Protein AF-0000000079067149 (afdb_homodimer)

Secondary structure (DSSP, 8-state):
--EEE-HHHHHHHHH-HHHHHHTHHHHHHT-EEB-HHHHHHHHHT-SSHHHHHHHHHHHHHHS-B-PPPTTHHHHHHHHHHHHHHTT-GGGS-HHHHHHHHHHHHHT-EEEES-THHHHHHHT-TT-EEEETTS--/--EEE-HHHHHHHHH-HHHHHHTHHHHHTT-EEB-HHHHHHHHHT-SSHHHHHHHHHHHHHHS-B-PPPTTHHHHHHHHHHHHHHTT-GGGS-HHHHHHHHHHHHHT-EEEES-THHHHHHHT-TT-EEEETTS--

Organism: Streptomyces microflavus (NCBI:txid1919)

Structure (mmCIF, N/CA/C/O backbone):
data_AF-0000000079067149-model_v1
#
loop_
_entity.id
_entity.type
_entity.pdbx_description
1 polymer 'Ribonuclease VapC'
#
loop_
_atom_site.group_PDB
_atom_site.id
_atom_site.type_symbol
_atom_site.label_atom_id
_atom_site.label_alt_id
_atom_site.label_comp_id
_atom_site.label_asym_id
_atom_site.label_entity_id
_atom_site.label_seq_id
_atom_site.pdbx_PDB_ins_code
_atom_site.Cartn_x
_atom_site.Cartn_y
_atom_site.Cartn_z
_atom_site.occupancy
_atom_site.B_iso_or_equiv
_atom_site.auth_seq_id
_atom_site.auth_comp_id
_atom_site.auth_asym_id
_atom_site.auth_atom_id
_atom_site.pdbx_PDB_model_num
ATOM 1 N N . MET A 1 1 ? 11.375 -23.438 -3.922 1 91.56 1 MET A N 1
ATOM 2 C CA . MET A 1 1 ? 11.281 -21.984 -3.83 1 91.56 1 MET A CA 1
ATOM 3 C C . MET A 1 1 ? 9.836 -21.547 -3.59 1 91.56 1 MET A C 1
ATOM 5 O O . MET A 1 1 ? 8.906 -22.125 -4.141 1 91.56 1 MET A O 1
ATOM 9 N N . ILE A 1 2 ? 9.625 -20.625 -2.578 1 98.12 2 ILE A N 1
ATOM 10 C CA . ILE A 1 2 ? 8.289 -20.109 -2.307 1 98.12 2 ILE A CA 1
ATOM 11 C C . ILE A 1 2 ? 8.195 -18.656 -2.777 1 98.12 2 ILE A C 1
ATOM 13 O O . ILE A 1 2 ? 9.133 -17.875 -2.592 1 98.12 2 ILE A O 1
ATOM 17 N N . TYR A 1 3 ? 7.059 -18.344 -3.363 1 98.75 3 TYR A N 1
ATOM 18 C CA . TYR A 1 3 ? 6.902 -17.047 -4.031 1 98.75 3 TYR A CA 1
ATOM 19 C C . TYR A 1 3 ? 5.855 -16.203 -3.326 1 98.75 3 TYR A C 1
ATOM 21 O O . TYR A 1 3 ? 4.949 -16.719 -2.676 1 98.75 3 TYR A O 1
ATOM 29 N N . LEU A 1 4 ? 6.031 -14.945 -3.471 1 98.88 4 LEU A N 1
ATOM 30 C CA . LEU A 1 4 ? 5.016 -13.953 -3.125 1 98.88 4 LEU A CA 1
ATOM 31 C C . LEU A 1 4 ? 4.562 -13.188 -4.359 1 98.88 4 LEU A C 1
ATOM 33 O O . LEU A 1 4 ? 5.379 -12.562 -5.043 1 98.88 4 LEU A O 1
ATOM 37 N N . LEU A 1 5 ? 3.271 -13.172 -4.609 1 98.69 5 LEU A N 1
ATOM 38 C CA . LEU A 1 5 ? 2.709 -12.594 -5.824 1 98.69 5 LEU A CA 1
ATOM 39 C C . LEU A 1 5 ? 2.736 -11.07 -5.766 1 98.69 5 LEU A C 1
ATOM 41 O O . LEU A 1 5 ? 2.354 -10.477 -4.754 1 98.69 5 LEU A O 1
ATOM 45 N N . ASP A 1 6 ? 3.209 -10.492 -6.887 1 98.38 6 ASP A N 1
ATOM 46 C CA . ASP A 1 6 ? 2.814 -9.125 -7.227 1 98.38 6 ASP A CA 1
ATOM 47 C C . ASP A 1 6 ? 1.554 -9.117 -8.086 1 98.38 6 ASP A C 1
ATOM 49 O O . ASP A 1 6 ? 1.221 -10.117 -8.719 1 98.38 6 ASP A O 1
ATOM 53 N N . THR A 1 7 ? 0.882 -7.977 -8.109 1 98.19 7 THR A N 1
ATOM 54 C CA . THR A 1 7 ? -0.396 -7.883 -8.805 1 98.19 7 THR A CA 1
ATOM 55 C C . THR A 1 7 ? -0.224 -8.156 -10.297 1 98.19 7 THR A C 1
ATOM 57 O O . THR A 1 7 ? -0.997 -8.922 -10.891 1 98.19 7 THR A O 1
ATOM 60 N N . ALA A 1 8 ? 0.807 -7.566 -10.898 1 97.5 8 ALA A N 1
ATOM 61 C CA . ALA A 1 8 ? 1.021 -7.785 -12.328 1 97.5 8 ALA A CA 1
ATOM 62 C C . ALA A 1 8 ? 1.342 -9.25 -12.617 1 97.5 8 ALA A C 1
ATOM 64 O O . ALA A 1 8 ? 0.98 -9.773 -13.672 1 97.5 8 ALA A O 1
ATOM 65 N N . GLY A 1 9 ? 2.09 -9.891 -11.734 1 98.12 9 GLY A N 1
ATOM 66 C CA . GLY A 1 9 ? 2.355 -11.312 -11.875 1 98.12 9 GLY A CA 1
ATOM 67 C C . GLY A 1 9 ? 1.096 -12.156 -11.883 1 98.12 9 GLY A C 1
ATOM 68 O O . GLY A 1 9 ? 0.944 -13.047 -12.727 1 98.12 9 GLY A O 1
ATOM 69 N N . LEU A 1 10 ? 0.2 -11.859 -10.961 1 98.5 10 LEU A N 1
ATOM 70 C CA . LEU A 1 10 ? -1.056 -12.602 -10.898 1 98.5 10 LEU A CA 1
ATOM 71 C C . LEU A 1 10 ? -1.899 -12.352 -12.148 1 98.5 10 LEU A C 1
ATOM 73 O O . LEU A 1 10 ? -2.486 -13.281 -12.703 1 98.5 10 LEU A O 1
ATOM 77 N N . VAL A 1 11 ? -2.07 -11.094 -12.578 1 98.06 11 VAL A N 1
ATOM 78 C CA . VAL A 1 11 ? -2.828 -10.75 -13.773 1 98.06 11 VAL A CA 1
ATOM 79 C C . VAL A 1 11 ? -2.307 -11.555 -14.969 1 98.06 11 VAL A C 1
ATOM 81 O O . VAL A 1 11 ? -3.088 -12.156 -15.711 1 98.06 11 VAL A O 1
ATOM 84 N N . ARG A 1 12 ? -0.968 -11.578 -15.086 1 97.88 12 ARG A N 1
ATOM 85 C CA . ARG A 1 12 ? -0.351 -12.305 -16.188 1 97.88 12 ARG A CA 1
ATOM 86 C C . ARG A 1 12 ? -0.641 -13.805 -16.078 1 97.88 12 ARG A C 1
ATOM 88 O O . ARG A 1 12 ? -0.986 -14.438 -17.078 1 97.88 12 ARG A O 1
ATOM 95 N N . LEU A 1 13 ? -0.472 -14.32 -14.891 1 97.06 13 LEU A N 1
ATOM 96 C CA . LEU A 1 13 ? -0.719 -15.742 -14.656 1 97.06 13 LEU A CA 1
ATOM 97 C C . LEU A 1 13 ? -2.148 -16.109 -15.031 1 97.06 13 LEU A C 1
ATOM 99 O O . LEU A 1 13 ? -2.375 -17.141 -15.688 1 97.06 13 LEU A O 1
ATOM 103 N N . LEU A 1 14 ? -3.1 -15.305 -14.742 1 96.81 14 LEU A N 1
ATOM 104 C CA . LEU A 1 14 ? -4.512 -15.609 -14.938 1 96.81 14 LEU A CA 1
ATOM 105 C C . LEU A 1 14 ? -4.922 -15.383 -16.391 1 96.81 14 LEU A C 1
ATOM 107 O O . LEU A 1 14 ? -5.883 -15.984 -16.875 1 96.81 14 LEU A O 1
ATOM 111 N N . SER A 1 15 ? -4.227 -14.516 -17.062 1 97.19 15 SER A N 1
ATOM 112 C CA . SER A 1 15 ? -4.656 -14.133 -18.406 1 97.19 15 SER A CA 1
ATOM 113 C C . SER A 1 15 ? -3.99 -15 -19.469 1 97.19 15 SER A C 1
ATOM 115 O O . SER A 1 15 ? -4.391 -14.977 -20.625 1 97.19 15 SER A O 1
ATOM 117 N N . ASP A 1 16 ? -2.957 -15.781 -19.125 1 97.75 16 ASP A N 1
ATOM 118 C CA . ASP A 1 16 ? -2.186 -16.594 -20.047 1 97.75 16 ASP A CA 1
ATOM 119 C C . ASP A 1 16 ? -2.303 -18.078 -19.719 1 97.75 16 ASP A C 1
ATOM 121 O O . ASP A 1 16 ? -1.657 -18.562 -18.781 1 97.75 16 ASP A O 1
ATOM 125 N N . ILE A 1 17 ? -2.953 -18.828 -20.516 1 97.06 17 ILE A N 1
ATOM 126 C CA . ILE A 1 17 ? -3.262 -20.234 -20.25 1 97.06 17 ILE A CA 1
ATOM 127 C C . ILE A 1 17 ? -1.969 -21.031 -20.188 1 97.06 17 ILE A C 1
ATOM 129 O O . ILE A 1 17 ? -1.862 -21.984 -19.406 1 97.06 17 ILE A O 1
ATOM 133 N N . THR A 1 18 ? -1.058 -20.688 -20.984 1 97.69 18 THR A N 1
ATOM 134 C CA . THR A 1 18 ? 0.224 -21.391 -20.984 1 97.69 18 THR A CA 1
ATOM 135 C C . THR A 1 18 ? 0.952 -21.172 -19.656 1 97.69 18 THR A C 1
ATOM 137 O O . THR A 1 18 ? 1.471 -22.125 -19.062 1 97.69 18 THR A O 1
ATOM 140 N N . LEU A 1 19 ? 0.976 -20 -19.141 1 98 19 LEU A N 1
ATOM 141 C CA . LEU A 1 19 ? 1.601 -19.703 -17.859 1 98 19 LEU A CA 1
ATOM 142 C C . LEU A 1 19 ? 0.821 -20.359 -16.719 1 98 19 LEU A C 1
ATOM 144 O O . LEU A 1 19 ? 1.415 -20.875 -15.773 1 98 19 LEU A O 1
ATOM 148 N N . GLN A 1 20 ? -0.479 -20.281 -16.812 1 97.12 20 GLN A N 1
ATOM 149 C CA . GLN A 1 20 ? -1.321 -20.922 -15.812 1 97.12 20 GLN A CA 1
ATOM 150 C C . GLN A 1 20 ? -0.99 -22.406 -15.672 1 97.12 20 GLN A C 1
ATOM 152 O O . GLN A 1 20 ? -0.847 -22.906 -14.562 1 97.12 20 GLN A O 1
ATOM 157 N N . SER A 1 21 ? -0.856 -23.031 -16.812 1 97.38 21 SER A N 1
ATOM 158 C CA . SER A 1 21 ? -0.519 -24.453 -16.828 1 97.38 21 SER A CA 1
ATOM 159 C C . SER A 1 21 ? 0.884 -24.688 -16.281 1 97.38 21 SER A C 1
ATOM 161 O O . SER A 1 21 ? 1.101 -25.625 -15.492 1 97.38 21 SER A O 1
ATOM 163 N N . ALA A 1 22 ? 1.775 -23.891 -16.625 1 97.75 22 ALA A N 1
ATOM 164 C CA . ALA A 1 22 ? 3.176 -24.062 -16.25 1 97.75 22 ALA A CA 1
ATOM 165 C C . ALA A 1 22 ? 3.363 -23.875 -14.75 1 97.75 22 ALA A C 1
ATOM 167 O O . ALA A 1 22 ? 4.23 -24.5 -14.141 1 97.75 22 ALA A O 1
ATOM 168 N N . TRP A 1 23 ? 2.52 -23.031 -14.141 1 97.88 23 TRP A N 1
ATOM 169 C CA . TRP A 1 23 ? 2.67 -22.703 -12.727 1 97.88 23 TRP A CA 1
ATOM 170 C C . TRP A 1 23 ? 1.679 -23.5 -11.875 1 97.88 23 TRP A C 1
ATOM 172 O O . TRP A 1 23 ? 1.606 -23.312 -10.656 1 97.88 23 TRP A O 1
ATOM 182 N N . SER A 1 24 ? 0.95 -24.422 -12.5 1 97.12 24 SER A N 1
ATOM 183 C CA . SER A 1 24 ? -0.153 -25.125 -11.836 1 97.12 24 SER A CA 1
ATOM 184 C C . SER A 1 24 ? 0.343 -25.938 -10.656 1 97.12 24 SER A C 1
ATOM 186 O O . SER A 1 24 ? -0.302 -25.984 -9.609 1 97.12 24 SER A O 1
ATOM 188 N N . ASP A 1 25 ? 1.455 -26.641 -10.773 1 97.19 25 ASP A N 1
ATOM 189 C CA . ASP A 1 25 ? 1.987 -27.453 -9.695 1 97.19 25 ASP A CA 1
ATOM 190 C C . ASP A 1 25 ? 2.354 -26.609 -8.484 1 97.19 25 ASP A C 1
ATOM 192 O O . ASP A 1 25 ? 2.105 -27 -7.34 1 97.19 25 ASP A O 1
ATOM 196 N N . ALA A 1 26 ? 2.977 -25.438 -8.742 1 97.94 26 ALA A N 1
ATOM 197 C CA . ALA A 1 26 ? 3.369 -24.531 -7.66 1 97.94 26 ALA A CA 1
ATOM 198 C C . ALA A 1 26 ? 2.146 -23.984 -6.938 1 97.94 26 ALA A C 1
ATOM 200 O O . ALA A 1 26 ? 2.143 -23.859 -5.711 1 97.94 26 ALA A O 1
ATOM 201 N N . VAL A 1 27 ? 1.147 -23.656 -7.684 1 98.12 27 VAL A N 1
ATOM 202 C CA . VAL A 1 27 ? -0.097 -23.156 -7.105 1 98.12 27 VAL A CA 1
ATOM 203 C C . VAL A 1 27 ? -0.736 -24.25 -6.242 1 98.12 27 VAL A C 1
ATOM 205 O O . VAL A 1 27 ? -1.123 -24 -5.098 1 98.12 27 VAL A O 1
ATOM 208 N N . GLU A 1 28 ? -0.788 -25.438 -6.77 1 97.56 28 GLU A N 1
ATOM 209 C CA . GLU A 1 28 ? -1.414 -26.547 -6.07 1 97.56 28 GLU A CA 1
ATOM 210 C C . GLU A 1 28 ? -0.634 -26.922 -4.812 1 97.56 28 GLU A C 1
ATOM 212 O O . GLU A 1 28 ? -1.222 -27.328 -3.809 1 97.56 28 GLU A O 1
ATOM 217 N N . ALA A 1 29 ? 0.658 -26.812 -4.898 1 98.12 29 ALA A N 1
ATOM 218 C CA . ALA A 1 29 ? 1.524 -27.156 -3.771 1 98.12 29 ALA A CA 1
ATOM 219 C C . ALA A 1 29 ? 1.476 -26.062 -2.695 1 98.12 29 ALA A C 1
ATOM 221 O O . ALA A 1 29 ? 2.008 -26.25 -1.598 1 98.12 29 ALA A O 1
ATOM 222 N N . GLY A 1 30 ? 0.868 -24.953 -2.959 1 98.12 30 GLY A N 1
ATOM 223 C CA . GLY A 1 30 ? 0.775 -23.859 -2.006 1 98.12 30 GLY A CA 1
ATOM 224 C C . GLY A 1 30 ? 2.066 -23.062 -1.873 1 98.12 30 GLY A C 1
ATOM 225 O O . GLY A 1 30 ? 2.314 -22.438 -0.839 1 98.12 30 GLY A O 1
ATOM 226 N N . THR A 1 31 ? 2.914 -23.109 -2.902 1 98.38 31 THR A N 1
ATOM 227 C CA . THR A 1 31 ? 4.215 -22.453 -2.809 1 98.38 31 THR A CA 1
ATOM 228 C C . THR A 1 31 ? 4.188 -21.094 -3.49 1 98.38 31 THR A C 1
ATOM 230 O O . THR A 1 31 ? 5.227 -20.453 -3.656 1 98.38 31 THR A O 1
ATOM 233 N N . ILE A 1 32 ? 3.072 -20.609 -3.93 1 98.75 32 ILE A N 1
ATOM 234 C CA . ILE A 1 32 ? 2.818 -19.25 -4.363 1 98.75 32 ILE A CA 1
ATOM 235 C C . ILE A 1 32 ? 1.819 -18.578 -3.418 1 98.75 32 ILE A C 1
ATOM 237 O O . ILE A 1 32 ? 0.66 -18.984 -3.342 1 98.75 32 ILE A O 1
ATOM 241 N N . ALA A 1 33 ? 2.297 -17.562 -2.773 1 98.94 33 ALA A N 1
ATOM 242 C CA . ALA A 1 33 ? 1.51 -16.922 -1.722 1 98.94 33 ALA A CA 1
ATOM 243 C C . ALA A 1 33 ? 1.132 -15.5 -2.109 1 98.94 33 ALA A C 1
ATOM 245 O O . ALA A 1 33 ? 1.462 -15.039 -3.205 1 98.94 33 ALA A O 1
ATOM 246 N N . SER A 1 34 ? 0.361 -14.891 -1.302 1 98.88 34 SER A N 1
ATOM 247 C CA . SER A 1 34 ? -0.082 -13.508 -1.46 1 98.88 34 SER A CA 1
ATOM 248 C C . SER A 1 34 ? -0.155 -12.789 -0.115 1 98.88 34 SER A C 1
ATOM 250 O O . SER A 1 34 ? -0.103 -13.43 0.938 1 98.88 34 SER A O 1
ATOM 252 N N . CYS A 1 35 ? -0.178 -11.477 -0.102 1 98.88 35 CYS A N 1
ATOM 253 C CA . CYS A 1 35 ? -0.329 -10.664 1.099 1 98.88 35 CYS A CA 1
ATOM 254 C C . CYS A 1 35 ? -1.416 -9.617 0.912 1 98.88 35 CYS A C 1
ATOM 256 O O . CYS A 1 35 ? -1.874 -9.383 -0.208 1 98.88 35 CYS A O 1
ATOM 258 N N . TYR A 1 36 ? -1.823 -9.008 2.004 1 98.81 36 TYR A N 1
ATOM 259 C CA . TYR A 1 36 ? -3.049 -8.219 1.954 1 98.81 36 TYR A CA 1
ATOM 260 C C . TYR A 1 36 ? -2.859 -6.973 1.097 1 98.81 36 TYR A C 1
ATOM 262 O O . TYR A 1 36 ? -3.789 -6.531 0.417 1 98.81 36 TYR A O 1
ATOM 270 N N . PRO A 1 37 ? -1.663 -6.332 1.031 1 98.88 37 PRO A N 1
ATOM 271 C CA . PRO A 1 37 ? -1.556 -5.188 0.121 1 98.88 37 PRO A CA 1
ATOM 272 C C . PRO A 1 37 ? -1.755 -5.578 -1.342 1 98.88 37 PRO A C 1
ATOM 274 O O . PRO A 1 37 ? -2.422 -4.859 -2.09 1 98.88 37 PRO A O 1
ATOM 277 N N . GLN A 1 38 ? -1.195 -6.676 -1.717 1 98.81 38 GLN A N 1
ATOM 278 C CA . GLN A 1 38 ? -1.346 -7.191 -3.072 1 98.81 38 GLN A CA 1
ATOM 279 C C . GLN A 1 38 ? -2.795 -7.578 -3.355 1 98.81 38 GLN A C 1
ATOM 281 O O . GLN A 1 38 ? -3.328 -7.273 -4.426 1 98.81 38 GLN A O 1
ATOM 286 N N . ARG A 1 39 ? -3.438 -8.242 -2.396 1 98.88 39 ARG A N 1
ATOM 287 C CA . ARG A 1 39 ? -4.828 -8.648 -2.557 1 98.88 39 ARG A CA 1
ATOM 288 C C . ARG A 1 39 ? -5.742 -7.43 -2.684 1 98.88 39 ARG A C 1
ATOM 290 O O . ARG A 1 39 ? -6.617 -7.395 -3.553 1 98.88 39 ARG A O 1
ATOM 297 N N . ALA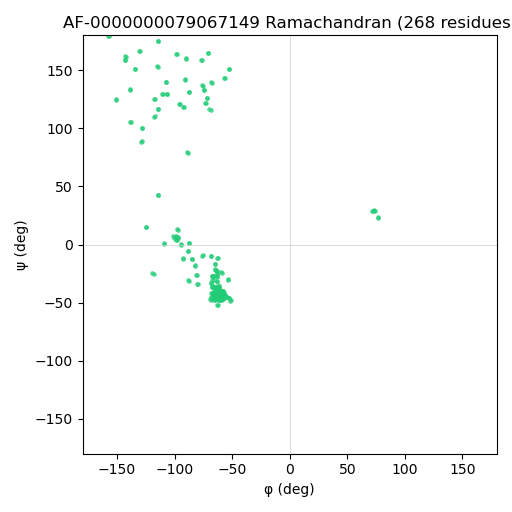 A 1 40 ? -5.531 -6.449 -1.805 1 98.81 40 ALA A N 1
ATOM 298 C CA . ALA A 1 40 ? -6.348 -5.238 -1.848 1 98.81 40 ALA A CA 1
ATOM 299 C C . ALA A 1 40 ? -6.25 -4.562 -3.213 1 98.81 40 ALA A C 1
ATOM 301 O O . ALA A 1 40 ? -7.262 -4.109 -3.762 1 98.81 40 ALA A O 1
ATOM 302 N N . GLU A 1 41 ? -5.047 -4.496 -3.705 1 98.75 41 GLU A N 1
ATOM 303 C CA . GLU A 1 41 ? -4.82 -3.891 -5.012 1 98.75 41 GLU A CA 1
ATOM 304 C C . GLU A 1 41 ? -5.531 -4.676 -6.113 1 98.75 41 GLU A C 1
ATOM 306 O O . GLU A 1 41 ? -6.148 -4.086 -7.004 1 98.75 41 GLU A O 1
ATOM 311 N N . PHE A 1 42 ? -5.457 -5.977 -6.133 1 98.81 42 PHE A N 1
ATOM 312 C CA . PHE A 1 42 ? -6.098 -6.816 -7.137 1 98.81 42 PHE A CA 1
ATOM 313 C C . PHE A 1 42 ? -7.617 -6.699 -7.047 1 98.81 42 PHE A C 1
ATOM 315 O O . PHE A 1 42 ? -8.297 -6.555 -8.07 1 98.81 42 PHE A O 1
ATOM 322 N N . LEU A 1 43 ? -8.156 -6.727 -5.883 1 98.81 43 LEU A N 1
ATOM 323 C CA . LEU A 1 43 ? -9.594 -6.695 -5.625 1 98.81 43 LEU A CA 1
ATOM 324 C C . LEU A 1 43 ? -10.188 -5.355 -6.039 1 98.81 43 LEU A C 1
ATOM 326 O O . LEU A 1 43 ? -11.375 -5.277 -6.379 1 98.81 43 LEU A O 1
ATOM 330 N N . TYR A 1 44 ? -9.367 -4.316 -6.008 1 98.5 44 TYR A N 1
ATOM 331 C CA . TYR A 1 44 ? -9.781 -3.018 -6.531 1 98.5 44 TYR A CA 1
ATOM 332 C C . TYR A 1 44 ? -10.289 -3.143 -7.961 1 98.5 44 TYR A C 1
ATOM 334 O O . TYR A 1 44 ? -11.219 -2.434 -8.359 1 98.5 44 TYR A O 1
ATOM 342 N N . GLY A 1 45 ? -9.812 -4.055 -8.711 1 97.81 45 GLY A N 1
ATOM 343 C CA . GLY A 1 45 ? -10.102 -4.184 -10.125 1 97.81 45 GLY A CA 1
ATOM 344 C C . GLY A 1 45 ? -11.336 -5.027 -10.406 1 97.81 45 GLY A C 1
ATOM 345 O O . GLY A 1 45 ? -11.758 -5.16 -11.555 1 97.81 45 GLY A O 1
ATOM 346 N N . ALA A 1 46 ? -11.93 -5.629 -9.391 1 98.5 46 ALA A N 1
ATOM 347 C CA . ALA A 1 46 ? -13.125 -6.438 -9.594 1 98.5 46 ALA A CA 1
ATOM 348 C C . ALA A 1 46 ? -14.227 -5.621 -10.258 1 98.5 46 ALA A C 1
ATOM 350 O O . ALA A 1 46 ? -14.445 -4.457 -9.914 1 98.5 46 ALA A O 1
ATOM 351 N N . ARG A 1 47 ? -15 -6.227 -11.133 1 97.88 47 ARG A N 1
ATOM 352 C CA . ARG A 1 47 ? -15.992 -5.52 -11.945 1 97.88 47 ARG A CA 1
ATOM 353 C C . ARG A 1 47 ? -17.266 -5.254 -11.141 1 97.88 47 ARG A C 1
ATOM 355 O O . ARG A 1 47 ? -17.984 -4.293 -11.414 1 97.88 47 ARG A O 1
ATOM 362 N N . ASN A 1 48 ? -17.578 -6.164 -10.289 1 97.75 48 ASN A N 1
ATOM 363 C CA . ASN A 1 48 ? -18.766 -6.105 -9.461 1 97.75 48 ASN A CA 1
ATOM 364 C C . ASN A 1 48 ? -18.625 -6.957 -8.195 1 97.75 48 ASN A C 1
ATOM 366 O O . ASN A 1 48 ? -17.578 -7.566 -7.977 1 97.75 48 ASN A O 1
ATOM 370 N N . ALA A 1 49 ? -19.625 -6.961 -7.383 1 97.88 49 ALA A N 1
ATOM 371 C CA . ALA A 1 49 ? -19.594 -7.656 -6.094 1 97.88 49 ALA A CA 1
ATOM 372 C C . ALA A 1 49 ? -19.406 -9.156 -6.285 1 97.88 49 ALA A C 1
ATOM 374 O O . ALA A 1 49 ? -18.719 -9.805 -5.496 1 97.88 49 ALA A O 1
ATOM 375 N N . ARG A 1 50 ? -20.062 -9.688 -7.289 1 98.25 50 ARG A N 1
ATOM 376 C CA . ARG A 1 50 ? -19.938 -11.125 -7.547 1 98.25 50 ARG A CA 1
ATOM 377 C C . ARG A 1 50 ? -18.5 -11.5 -7.898 1 98.25 50 ARG A C 1
ATOM 379 O O . ARG A 1 50 ? -17.953 -12.438 -7.332 1 98.25 50 ARG A O 1
ATOM 386 N N . GLU A 1 51 ? -17.969 -10.789 -8.859 1 98.56 51 GLU A N 1
ATOM 387 C CA . GLU A 1 51 ? -16.578 -11.047 -9.219 1 98.56 51 GLU A CA 1
ATOM 388 C C . GLU A 1 51 ? -15.648 -10.82 -8.023 1 98.56 51 GLU A C 1
ATOM 390 O O . GLU A 1 51 ? -14.672 -11.555 -7.84 1 98.56 51 GLU A O 1
ATOM 395 N N . TYR A 1 52 ? -15.891 -9.781 -7.215 1 98.69 52 TYR A N 1
ATOM 396 C CA . TYR A 1 52 ? -15.133 -9.539 -5.992 1 98.69 52 TYR A CA 1
ATOM 397 C C . TYR A 1 52 ? -15.102 -10.789 -5.117 1 98.69 52 TYR A C 1
ATOM 399 O O . TYR A 1 52 ? -14.023 -11.219 -4.688 1 98.69 52 TYR A O 1
ATOM 407 N N . ASP A 1 53 ? -16.25 -11.406 -4.898 1 98.56 53 ASP A N 1
ATOM 408 C CA . ASP A 1 53 ? -16.359 -12.602 -4.066 1 98.56 53 ASP A CA 1
ATOM 409 C C . ASP A 1 53 ? -15.594 -13.773 -4.688 1 98.56 53 ASP A C 1
ATOM 411 O O . ASP A 1 53 ? -14.977 -14.562 -3.975 1 98.56 53 ASP A O 1
ATOM 415 N N . GLU A 1 54 ? -15.672 -13.875 -5.984 1 98.69 54 GLU A N 1
ATOM 416 C CA . GLU A 1 54 ? -14.945 -14.938 -6.68 1 98.69 54 GLU A CA 1
ATOM 417 C C . GLU A 1 54 ? -13.438 -14.789 -6.504 1 98.69 54 GLU A C 1
ATOM 419 O O . GLU A 1 54 ? -12.727 -15.773 -6.336 1 98.69 54 GLU A O 1
ATOM 424 N N . ILE A 1 55 ? -13.008 -13.586 -6.562 1 98.69 55 ILE A N 1
ATOM 425 C CA . ILE A 1 55 ? -11.586 -13.32 -6.383 1 98.69 55 ILE A CA 1
ATOM 426 C C . ILE A 1 55 ? -11.18 -13.633 -4.945 1 98.69 55 ILE A C 1
ATOM 428 O O . ILE A 1 55 ? -10.125 -14.234 -4.707 1 98.69 55 ILE A O 1
ATOM 432 N N . VAL A 1 56 ? -11.969 -13.203 -3.975 1 98.75 56 VAL A N 1
ATOM 433 C CA . VAL A 1 56 ? -11.695 -13.5 -2.574 1 98.75 56 VAL A CA 1
ATOM 434 C C . VAL A 1 56 ? -11.586 -15.016 -2.381 1 98.75 56 VAL A C 1
ATOM 436 O O . VAL A 1 56 ? -10.672 -15.5 -1.713 1 98.75 56 VAL A O 1
ATOM 439 N N . GLU A 1 57 ? -12.492 -15.742 -2.969 1 98.62 57 GLU A N 1
ATOM 440 C CA . GLU A 1 57 ? -12.477 -17.203 -2.879 1 98.62 57 GLU A CA 1
ATOM 441 C C . GLU A 1 57 ? -11.219 -17.781 -3.527 1 98.62 57 GLU A C 1
ATOM 443 O O . GLU A 1 57 ? -10.617 -18.719 -3.002 1 98.62 57 GLU A O 1
ATOM 448 N N . MET A 1 58 ? -10.891 -17.219 -4.617 1 98.56 58 MET A N 1
ATOM 449 C CA . MET A 1 58 ? -9.68 -17.656 -5.305 1 98.56 58 MET A CA 1
ATOM 450 C C . MET A 1 58 ? -8.453 -17.5 -4.406 1 98.56 58 MET 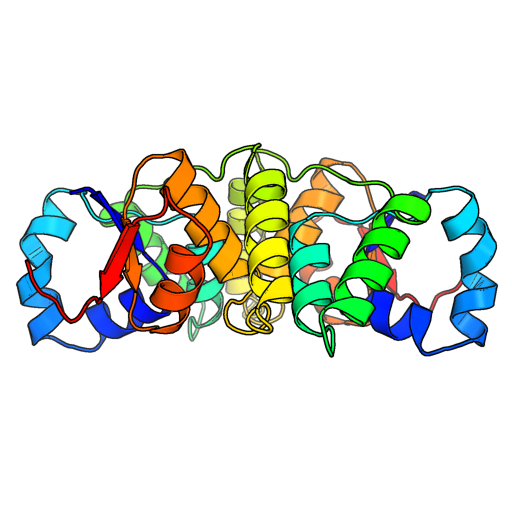A C 1
ATOM 452 O O . MET A 1 58 ? -7.66 -18.422 -4.262 1 98.56 58 MET A O 1
ATOM 456 N N . PHE A 1 59 ? -8.328 -16.344 -3.791 1 98.75 59 PHE A N 1
ATOM 457 C CA . PHE A 1 59 ? -7.195 -16.109 -2.902 1 98.75 59 PHE A CA 1
ATOM 458 C C . PHE A 1 59 ? -7.211 -17.109 -1.742 1 98.75 59 PHE A C 1
ATOM 460 O O . PHE A 1 59 ? -6.168 -17.641 -1.368 1 98.75 59 PHE A O 1
ATOM 467 N N . THR A 1 60 ? -8.359 -17.312 -1.145 1 98.19 60 THR A N 1
ATOM 468 C CA . THR A 1 60 ? -8.5 -18.203 0.008 1 98.19 60 THR A CA 1
ATOM 469 C C . THR A 1 60 ? -8.117 -19.625 -0.354 1 98.19 60 THR A C 1
ATOM 471 O O . THR A 1 60 ? -7.469 -20.328 0.432 1 98.19 60 THR A O 1
ATOM 474 N N . ASP A 1 61 ? -8.406 -20.047 -1.512 1 98.19 61 ASP A N 1
ATOM 475 C CA . ASP A 1 61 ? -8.25 -21.438 -1.914 1 98.19 61 ASP A CA 1
ATOM 476 C C . ASP A 1 61 ? -6.844 -21.703 -2.436 1 98.19 61 ASP A C 1
ATOM 478 O O . ASP A 1 61 ? -6.305 -22.797 -2.254 1 98.19 61 ASP A O 1
ATOM 482 N N . LEU A 1 62 ? -6.258 -20.688 -3.043 1 98.25 62 LEU A N 1
ATOM 483 C CA . LEU A 1 62 ? -5.129 -21.031 -3.898 1 98.25 62 LEU A CA 1
ATOM 484 C C . LEU A 1 62 ? -3.844 -20.391 -3.396 1 98.25 62 LEU A C 1
ATOM 486 O O . LEU A 1 62 ? -2.744 -20.859 -3.703 1 98.25 62 LEU A O 1
ATOM 490 N N . TYR A 1 63 ? -3.943 -19.297 -2.678 1 98.69 63 TYR A N 1
ATOM 491 C CA . TYR A 1 63 ? -2.75 -18.516 -2.359 1 98.69 63 TYR A CA 1
ATOM 492 C C . TYR A 1 63 ? -2.664 -18.25 -0.863 1 98.69 63 TYR A C 1
ATOM 494 O O . TYR A 1 63 ? -3.311 -17.328 -0.357 1 98.69 63 TYR A O 1
ATOM 502 N N . PRO A 1 64 ? -1.854 -19 -0.163 1 98.75 64 PRO A N 1
ATOM 503 C CA . PRO A 1 64 ? -1.714 -18.781 1.277 1 98.75 64 PRO A CA 1
ATOM 504 C C . PRO A 1 64 ? -1.386 -17.328 1.621 1 98.75 64 PRO A C 1
ATOM 506 O O . PRO A 1 64 ? -0.724 -16.641 0.839 1 98.75 64 PRO A O 1
ATOM 509 N N . ASP A 1 65 ? -1.819 -16.938 2.777 1 98.69 65 ASP A N 1
ATOM 510 C CA . ASP A 1 65 ? -1.624 -15.562 3.227 1 98.69 65 ASP A CA 1
ATOM 511 C C . ASP A 1 65 ? -0.276 -15.398 3.924 1 98.69 65 ASP A C 1
ATOM 513 O O . ASP A 1 65 ? 0.085 -16.203 4.785 1 98.69 65 ASP A O 1
ATOM 517 N N . VAL A 1 66 ? 0.454 -14.422 3.559 1 98.75 66 VAL A N 1
ATOM 518 C CA . VAL A 1 66 ? 1.707 -14.055 4.211 1 98.75 66 VAL A CA 1
ATOM 519 C C . VAL A 1 66 ? 1.537 -12.734 4.953 1 98.75 66 VAL A C 1
ATOM 521 O O . VAL A 1 66 ? 1.084 -11.742 4.371 1 98.75 66 VAL A O 1
ATOM 524 N N . SER A 1 67 ? 1.92 -12.711 6.207 1 98.69 67 SER A N 1
ATOM 525 C CA . SER A 1 67 ? 1.746 -11.523 7.031 1 98.69 67 SER A CA 1
ATOM 526 C C . SER A 1 67 ? 2.773 -10.453 6.684 1 98.69 67 SER A C 1
ATOM 528 O O . SER A 1 67 ? 3.955 -10.75 6.504 1 98.69 67 SER A O 1
ATOM 530 N N . VAL A 1 68 ? 2.326 -9.25 6.602 1 98.81 68 VAL A N 1
ATOM 531 C CA . VAL A 1 68 ? 3.25 -8.125 6.484 1 98.81 68 VAL A CA 1
ATOM 532 C C . VAL A 1 68 ? 3.967 -7.91 7.816 1 98.81 68 VAL A C 1
ATOM 534 O O . VAL A 1 68 ? 3.326 -7.766 8.859 1 98.81 68 VAL A O 1
ATOM 537 N N . PRO A 1 69 ? 5.238 -7.891 7.777 1 98.38 69 PRO A N 1
ATOM 538 C CA . PRO A 1 69 ? 5.977 -7.82 9.047 1 98.38 69 PRO A CA 1
ATOM 539 C C . PRO A 1 69 ? 5.973 -6.422 9.656 1 98.38 69 PRO A C 1
ATOM 541 O O . PRO A 1 69 ? 5.867 -5.43 8.93 1 98.38 69 PRO A O 1
ATOM 544 N N . LYS A 1 70 ? 6.211 -6.375 10.945 1 96.88 70 LYS A N 1
ATOM 545 C CA . LYS A 1 70 ? 6.324 -5.102 11.648 1 96.88 70 LYS A CA 1
ATOM 546 C C . LYS A 1 70 ? 7.516 -4.297 11.133 1 96.88 70 LYS A C 1
ATOM 548 O O . LYS A 1 70 ? 7.512 -3.064 11.195 1 96.88 70 LYS A O 1
ATOM 553 N N . SER A 1 71 ? 8.461 -4.984 10.555 1 96.88 71 SER A N 1
ATOM 554 C CA . SER A 1 71 ? 9.695 -4.355 10.102 1 96.88 71 SER A CA 1
ATOM 555 C C . SER A 1 71 ? 9.555 -3.811 8.688 1 96.88 71 SER A C 1
ATOM 557 O O . SER A 1 71 ? 10.5 -3.25 8.133 1 96.88 71 SER A O 1
ATOM 559 N N . ALA A 1 72 ? 8.391 -3.93 8.078 1 98.5 72 ALA A N 1
ATOM 560 C CA . ALA A 1 72 ? 8.211 -3.537 6.68 1 98.5 72 ALA A CA 1
ATOM 561 C C . ALA A 1 72 ? 8.609 -2.08 6.461 1 98.5 72 ALA A C 1
ATOM 563 O O . ALA A 1 72 ? 9.344 -1.764 5.52 1 98.5 72 ALA A O 1
ATOM 564 N N . GLY A 1 73 ? 8.18 -1.196 7.363 1 98.5 73 GLY A N 1
ATOM 565 C CA . GLY A 1 73 ? 8.5 0.216 7.227 1 98.5 73 GLY A CA 1
ATOM 566 C C . GLY A 1 73 ? 9.992 0.489 7.172 1 98.5 73 GLY A C 1
ATOM 567 O O . GLY A 1 73 ? 10.453 1.259 6.328 1 98.5 73 GLY A O 1
ATOM 568 N N . ARG A 1 74 ? 10.727 -0.122 8.055 1 98 74 ARG A N 1
ATOM 569 C CA . ARG A 1 74 ? 12.18 0.055 8.109 1 98 74 ARG A CA 1
ATOM 570 C C . ARG A 1 74 ? 12.836 -0.456 6.832 1 98 74 ARG A C 1
ATOM 572 O O . ARG A 1 74 ? 13.734 0.191 6.289 1 98 74 ARG A O 1
ATOM 579 N N . ARG A 1 75 ? 12.43 -1.607 6.379 1 98.06 75 ARG A N 1
ATOM 580 C CA . ARG A 1 75 ? 12.984 -2.186 5.16 1 98.06 75 ARG A CA 1
ATOM 581 C C . ARG A 1 75 ? 12.695 -1.293 3.955 1 98.06 75 ARG A C 1
ATOM 583 O O . ARG A 1 75 ? 13.578 -1.057 3.129 1 98.06 75 ARG A O 1
ATOM 590 N N . ILE A 1 76 ? 11.5 -0.782 3.875 1 98.69 76 ILE A N 1
ATOM 591 C CA . ILE A 1 76 ? 11.086 0.076 2.771 1 98.69 76 ILE A CA 1
ATOM 592 C C . ILE A 1 76 ? 11.898 1.364 2.781 1 98.69 76 ILE A C 1
ATOM 594 O O . ILE A 1 76 ? 12.414 1.792 1.742 1 98.69 76 ILE A O 1
ATOM 598 N N . THR A 1 77 ? 12.039 1.948 3.955 1 98.25 77 THR A N 1
ATOM 599 C CA . THR A 1 77 ? 12.805 3.18 4.082 1 98.25 77 THR A CA 1
ATOM 600 C C . THR A 1 77 ? 14.234 2.975 3.588 1 98.25 77 THR A C 1
ATOM 602 O O . THR A 1 77 ? 14.758 3.785 2.816 1 98.25 77 THR A O 1
ATOM 605 N N . SER A 1 78 ? 14.844 1.914 3.961 1 98.19 78 SER A N 1
ATOM 606 C CA . SER A 1 78 ? 16.219 1.614 3.586 1 98.19 78 SER A CA 1
ATOM 607 C C . SER A 1 78 ? 16.359 1.396 2.082 1 98.19 78 SER A C 1
ATOM 609 O O . SER A 1 78 ? 17.219 1.987 1.436 1 98.19 78 SER A O 1
ATOM 611 N N . VAL A 1 79 ? 15.508 0.603 1.506 1 98.56 79 VAL A N 1
ATOM 612 C CA . VAL A 1 79 ? 15.586 0.235 0.096 1 98.56 79 VAL A CA 1
ATOM 613 C C . VAL A 1 79 ? 15.266 1.451 -0.773 1 98.56 79 VAL A C 1
ATOM 615 O O . VAL A 1 79 ? 15.977 1.727 -1.746 1 98.56 79 VAL A O 1
ATOM 618 N N . GLN A 1 80 ? 14.195 2.172 -0.451 1 98.69 80 GLN A N 1
ATOM 619 C CA . GLN A 1 80 ? 13.82 3.344 -1.234 1 98.69 80 GLN A CA 1
ATOM 620 C C . GLN A 1 80 ? 14.906 4.414 -1.174 1 98.69 80 GLN A C 1
ATOM 622 O O . GLN A 1 80 ? 15.164 5.098 -2.168 1 98.69 80 GLN A O 1
ATOM 627 N N . HIS A 1 81 ? 15.523 4.547 -0.009 1 98.44 81 HIS A N 1
ATOM 628 C CA . HIS A 1 81 ? 16.625 5.496 0.129 1 98.44 81 HIS A CA 1
ATOM 629 C C . HIS A 1 81 ? 17.797 5.121 -0.776 1 98.44 81 HIS A C 1
ATOM 631 O O . HIS A 1 81 ? 18.344 5.98 -1.463 1 98.44 81 HIS A O 1
ATOM 637 N N . ARG A 1 82 ? 18.172 3.889 -0.76 1 98.38 82 ARG A N 1
ATOM 638 C CA . ARG A 1 82 ? 19.25 3.426 -1.634 1 98.38 82 ARG A CA 1
ATOM 639 C C . ARG A 1 82 ? 18.891 3.648 -3.1 1 98.38 82 ARG A C 1
ATOM 641 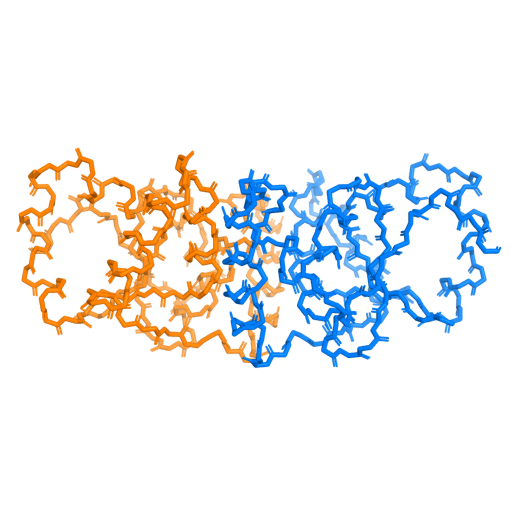O O . ARG A 1 82 ? 19.75 4.074 -3.891 1 98.38 82 ARG A O 1
ATOM 648 N N . MET A 1 83 ? 17.703 3.383 -3.457 1 98.56 83 MET A N 1
ATOM 649 C CA . MET A 1 83 ? 17.25 3.609 -4.824 1 98.56 83 MET A CA 1
ATOM 650 C C . MET A 1 83 ? 17.328 5.09 -5.188 1 98.56 83 MET A C 1
ATOM 652 O O . MET A 1 83 ? 17.703 5.438 -6.309 1 98.56 83 MET A O 1
ATOM 656 N N . ALA A 1 84 ? 16.969 5.902 -4.227 1 98.56 84 ALA A N 1
ATOM 657 C CA . ALA A 1 84 ? 16.984 7.344 -4.461 1 98.56 84 ALA A CA 1
ATOM 658 C C . ALA A 1 84 ? 18.391 7.828 -4.781 1 98.56 84 ALA A C 1
ATOM 660 O O . ALA A 1 84 ? 18.578 8.695 -5.637 1 98.56 84 ALA A O 1
ATOM 661 N N . ARG A 1 85 ? 19.391 7.25 -4.129 1 98.12 85 ARG A N 1
ATOM 662 C CA . ARG A 1 85 ? 20.781 7.621 -4.371 1 98.12 85 ARG A CA 1
ATOM 663 C C . ARG A 1 85 ? 21.203 7.305 -5.809 1 98.12 85 ARG A C 1
ATOM 665 O O . ARG A 1 85 ? 22.047 7.984 -6.379 1 98.12 85 ARG A O 1
ATOM 672 N N . ALA A 1 86 ? 20.562 6.355 -6.367 1 97.94 86 ALA A N 1
ATOM 673 C CA . ALA A 1 86 ? 20.859 5.945 -7.738 1 97.94 86 ALA A CA 1
ATOM 674 C C . ALA A 1 86 ? 19.859 6.566 -8.719 1 97.94 86 ALA A C 1
ATOM 676 O O . ALA A 1 86 ? 19.891 6.258 -9.914 1 97.94 86 ALA A O 1
ATOM 677 N N . GLY A 1 87 ? 18.984 7.387 -8.258 1 97.88 87 GLY A N 1
ATOM 678 C CA . GLY A 1 87 ? 17.984 8 -9.109 1 97.88 87 GLY A CA 1
ATOM 679 C C . GLY A 1 87 ? 16.906 7.027 -9.562 1 97.88 87 GLY A C 1
ATOM 680 O O . GLY A 1 87 ? 16.328 7.191 -10.641 1 97.88 87 GLY A O 1
ATOM 681 N N . GLN A 1 88 ? 16.625 5.992 -8.742 1 98 88 GLN A N 1
ATOM 682 C CA . GLN A 1 88 ? 15.75 4.914 -9.188 1 98 88 GLN A CA 1
ATOM 683 C C . GLN A 1 88 ? 14.586 4.719 -8.227 1 98 88 GLN A C 1
ATOM 685 O O . GLN A 1 88 ? 13.953 3.662 -8.219 1 98 88 GLN A O 1
ATOM 690 N N . HIS A 1 89 ? 14.297 5.699 -7.297 1 97.19 89 HIS A N 1
ATOM 691 C CA . HIS A 1 89 ? 13.266 5.547 -6.277 1 97.19 89 HIS A CA 1
ATOM 692 C C . HIS A 1 89 ? 11.875 5.531 -6.898 1 97.19 89 HIS A C 1
ATOM 694 O O . HIS A 1 89 ? 10.898 5.137 -6.25 1 97.19 89 HIS A O 1
ATOM 700 N N . ARG A 1 90 ? 11.75 5.855 -8.234 1 96.5 90 ARG A N 1
ATOM 701 C CA . ARG A 1 90 ? 10.438 5.871 -8.891 1 96.5 90 ARG A CA 1
ATOM 702 C C . ARG A 1 90 ? 10.195 4.57 -9.648 1 96.5 90 ARG A C 1
ATOM 704 O O . ARG A 1 90 ? 9.234 4.465 -10.414 1 96.5 90 ARG A O 1
ATOM 711 N N . SER A 1 91 ? 11.016 3.572 -9.383 1 95.56 91 SER A N 1
ATOM 712 C CA . SER A 1 91 ? 10.891 2.273 -10.039 1 95.56 91 SER A CA 1
ATOM 713 C C . SER A 1 91 ? 9.883 1.385 -9.312 1 95.56 91 SER A C 1
ATOM 715 O O . SER A 1 91 ? 9.469 0.348 -9.83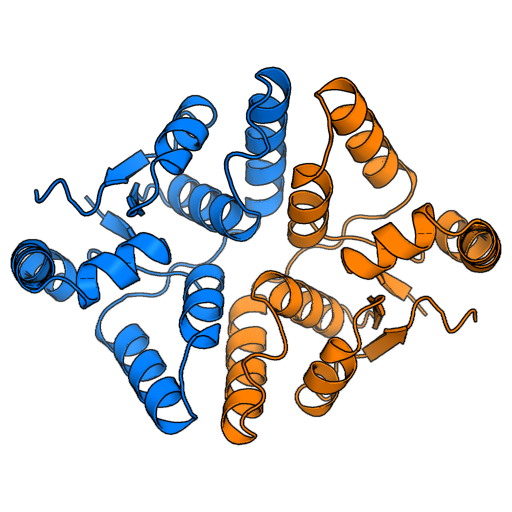6 1 95.56 91 SER A O 1
ATOM 717 N N . ALA A 1 92 ? 9.461 1.728 -8.141 1 95.69 92 ALA A N 1
ATOM 718 C CA . ALA A 1 92 ? 8.562 0.86 -7.387 1 95.69 92 ALA A CA 1
ATOM 719 C C . ALA A 1 92 ? 7.473 1.674 -6.691 1 95.69 92 ALA A C 1
ATOM 721 O O . ALA A 1 92 ? 7.758 2.705 -6.078 1 95.69 92 ALA A O 1
ATOM 722 N N . SER A 1 93 ? 6.27 1.191 -6.836 1 97.69 93 SER A N 1
ATOM 723 C CA . SER A 1 93 ? 5.164 1.796 -6.102 1 97.69 93 SER A CA 1
ATOM 724 C C . SER A 1 93 ? 5.25 1.485 -4.613 1 97.69 93 SER A C 1
ATOM 726 O O . SER A 1 93 ? 6.02 0.612 -4.199 1 97.69 93 SER A O 1
ATOM 728 N N . ALA A 1 94 ? 4.516 2.207 -3.807 1 98.38 94 ALA A N 1
ATOM 729 C CA . ALA A 1 94 ? 4.453 1.929 -2.375 1 98.38 94 ALA A CA 1
ATOM 730 C C . ALA A 1 94 ? 4.016 0.489 -2.115 1 98.38 94 ALA A C 1
ATOM 732 O O . ALA A 1 94 ? 4.613 -0.207 -1.29 1 98.38 94 ALA A O 1
ATOM 733 N N . VAL A 1 95 ? 3.021 0.007 -2.832 1 98.62 95 VAL A N 1
ATOM 734 C CA . VAL A 1 95 ? 2.547 -1.362 -2.664 1 98.62 95 VAL A CA 1
ATOM 735 C C . VAL A 1 95 ? 3.637 -2.344 -3.088 1 98.62 95 VAL A C 1
ATOM 737 O O . VAL A 1 95 ? 3.877 -3.346 -2.412 1 98.62 95 VAL A O 1
ATOM 740 N N . GLY A 1 96 ? 4.293 -2.025 -4.164 1 98.56 96 GLY A N 1
ATOM 741 C CA . GLY A 1 96 ? 5.402 -2.861 -4.59 1 98.56 96 GLY A CA 1
ATOM 742 C C . GLY A 1 96 ? 6.5 -2.975 -3.551 1 98.56 96 GLY A C 1
ATOM 743 O O . GLY A 1 96 ? 7.066 -4.051 -3.354 1 98.56 96 GLY A O 1
ATOM 744 N N . LEU A 1 97 ? 6.797 -1.875 -2.896 1 98.81 97 LEU A N 1
ATOM 745 C CA . LEU A 1 97 ? 7.82 -1.87 -1.856 1 98.81 97 LEU A CA 1
ATOM 746 C C . LEU A 1 97 ? 7.371 -2.686 -0.648 1 98.81 97 LEU A C 1
ATOM 748 O O . LEU A 1 97 ? 8.188 -3.359 -0.013 1 98.81 97 LEU A O 1
ATOM 752 N N . ILE A 1 98 ? 6.094 -2.656 -0.303 1 98.88 98 ILE A N 1
ATOM 753 C CA . ILE A 1 98 ? 5.578 -3.451 0.806 1 98.88 98 ILE A CA 1
ATOM 754 C C . ILE A 1 98 ? 5.68 -4.938 0.468 1 98.88 98 ILE A C 1
ATOM 756 O O . ILE A 1 98 ? 6.098 -5.742 1.304 1 98.88 98 ILE A O 1
ATOM 760 N N . ILE A 1 99 ? 5.332 -5.234 -0.746 1 98.88 99 ILE A N 1
ATOM 761 C CA . ILE A 1 99 ? 5.434 -6.617 -1.2 1 98.88 99 ILE A CA 1
ATOM 762 C C . ILE A 1 99 ? 6.891 -7.074 -1.134 1 98.88 99 ILE A C 1
ATOM 764 O O . ILE A 1 99 ? 7.184 -8.148 -0.608 1 98.88 99 ILE A O 1
ATOM 768 N N . ALA A 1 100 ? 7.789 -6.262 -1.627 1 98.81 100 ALA A N 1
ATOM 769 C CA . ALA A 1 100 ? 9.211 -6.598 -1.612 1 98.81 100 ALA A CA 1
ATOM 770 C C . ALA A 1 100 ? 9.719 -6.766 -0.183 1 98.81 100 ALA A C 1
ATOM 772 O O . ALA A 1 100 ? 10.422 -7.73 0.121 1 98.81 100 ALA A O 1
ATOM 773 N N . ALA A 1 101 ? 9.375 -5.863 0.684 1 98.81 101 ALA A N 1
ATOM 774 C CA . ALA A 1 101 ? 9.797 -5.938 2.08 1 98.81 101 ALA A CA 1
ATOM 775 C C . ALA A 1 101 ? 9.258 -7.203 2.746 1 98.81 101 ALA A C 1
ATOM 777 O O . ALA A 1 101 ? 9.961 -7.848 3.527 1 98.81 101 ALA A O 1
ATOM 778 N N . THR A 1 102 ? 8.039 -7.543 2.451 1 98.88 102 THR A N 1
ATOM 779 C CA . THR A 1 102 ? 7.402 -8.734 3.01 1 98.88 102 THR A CA 1
ATOM 780 C C . THR A 1 102 ? 8.094 -10 2.516 1 98.88 102 THR A C 1
ATOM 782 O O . THR A 1 102 ? 8.406 -10.891 3.309 1 98.88 102 THR A O 1
ATOM 785 N N . ALA A 1 103 ? 8.336 -10.016 1.221 1 98.88 103 ALA A N 1
ATOM 786 C CA . ALA A 1 103 ? 9.023 -11.172 0.649 1 98.88 103 ALA A CA 1
ATOM 787 C C . ALA A 1 103 ? 10.406 -11.352 1.267 1 98.88 103 ALA A C 1
ATOM 789 O O . ALA A 1 103 ? 10.766 -12.445 1.713 1 98.88 103 ALA A O 1
ATOM 790 N N . ALA A 1 104 ? 11.164 -10.32 1.359 1 98.62 104 ALA A N 1
ATOM 791 C CA . ALA A 1 104 ? 12.523 -10.375 1.901 1 98.62 104 ALA A CA 1
ATOM 792 C C . ALA A 1 104 ? 12.516 -10.844 3.352 1 98.62 104 ALA A C 1
ATOM 794 O O . ALA A 1 104 ? 13.328 -11.688 3.74 1 98.62 104 ALA A O 1
ATOM 795 N N . HIS A 1 105 ? 11.617 -10.32 4.117 1 98.44 105 HIS A N 1
ATOM 796 C CA . HIS A 1 105 ? 11.523 -10.664 5.531 1 98.44 105 HIS A CA 1
ATOM 797 C C . HIS A 1 105 ? 11.297 -12.156 5.727 1 98.44 105 HIS A C 1
ATOM 799 O O . HIS A 1 105 ? 11.883 -12.766 6.621 1 98.44 105 HIS A O 1
ATOM 805 N N . HIS A 1 106 ? 10.461 -12.734 4.914 1 98.62 106 HIS A N 1
ATOM 806 C CA . HIS A 1 106 ? 10.047 -14.125 5.098 1 98.62 106 HIS A CA 1
ATOM 807 C C . HIS A 1 106 ? 10.906 -15.062 4.262 1 98.62 106 HIS A C 1
ATOM 809 O O . HIS A 1 106 ? 10.68 -16.281 4.262 1 98.62 106 HIS A O 1
ATOM 815 N N . GLY A 1 107 ? 11.867 -14.508 3.516 1 98.31 107 GLY A N 1
ATOM 816 C CA . GLY A 1 107 ? 12.719 -15.328 2.668 1 98.31 107 GLY A CA 1
ATOM 817 C C . GLY A 1 107 ? 12.008 -15.852 1.433 1 98.31 107 GLY A C 1
ATOM 818 O O . GLY A 1 107 ? 12.289 -16.953 0.967 1 98.31 107 GLY A O 1
ATOM 819 N N . LEU A 1 108 ? 11.039 -15.125 0.923 1 98.81 108 LEU A N 1
ATOM 820 C CA . LEU A 1 108 ? 10.289 -15.484 -0.278 1 98.81 108 LEU A CA 1
ATOM 821 C C . LEU A 1 108 ? 10.836 -14.75 -1.497 1 98.81 108 LEU A C 1
ATOM 823 O O . LEU A 1 108 ? 11.617 -13.805 -1.359 1 98.81 108 LEU A O 1
ATOM 827 N N . THR A 1 109 ? 10.492 -15.188 -2.617 1 98.69 109 THR A N 1
ATOM 828 C CA . THR A 1 109 ? 10.828 -14.57 -3.896 1 98.69 109 THR A CA 1
ATOM 829 C C . THR A 1 109 ? 9.602 -13.891 -4.508 1 98.69 109 THR A C 1
ATOM 831 O O . THR A 1 109 ? 8.539 -14.508 -4.625 1 98.69 109 THR A O 1
ATOM 834 N N . VAL A 1 110 ? 9.719 -12.625 -4.926 1 98.81 110 VAL A N 1
ATOM 835 C CA . VAL A 1 110 ? 8.586 -11.938 -5.543 1 98.81 110 VAL A CA 1
ATOM 836 C C . VAL A 1 110 ? 8.359 -12.484 -6.953 1 98.81 110 VAL A C 1
ATOM 838 O O . VAL A 1 110 ? 9.281 -12.5 -7.773 1 98.81 110 VAL A O 1
ATOM 841 N N . LEU A 1 111 ? 7.184 -12.992 -7.211 1 98.69 111 LEU A N 1
ATOM 842 C CA . LEU A 1 111 ? 6.77 -13.398 -8.555 1 98.69 111 LEU A CA 1
ATOM 843 C C . LEU A 1 111 ? 6.051 -12.25 -9.266 1 98.69 111 LEU A C 1
ATOM 845 O O . LEU A 1 111 ? 4.996 -11.797 -8.812 1 98.69 111 LEU A O 1
ATOM 849 N N . HIS A 1 112 ? 6.625 -11.82 -10.375 1 98.5 112 HIS A N 1
ATOM 850 C CA . HIS A 1 112 ? 6.145 -10.555 -10.93 1 98.5 112 HIS A CA 1
ATOM 851 C C . HIS A 1 112 ? 6.137 -10.594 -12.453 1 98.5 112 HIS A C 1
ATOM 853 O O . HIS A 1 112 ? 6.742 -11.477 -13.062 1 98.5 112 HIS A O 1
ATOM 859 N N . ASP A 1 113 ? 5.316 -9.688 -13.125 1 98.06 113 ASP A N 1
ATOM 860 C CA . ASP A 1 113 ? 5.426 -9.289 -14.523 1 98.06 113 ASP A CA 1
ATOM 861 C C . ASP A 1 113 ? 5.785 -7.809 -14.648 1 98.06 113 ASP A C 1
ATOM 863 O O . ASP A 1 113 ? 5.102 -7.055 -15.344 1 98.06 113 ASP A O 1
ATOM 867 N N . ASP A 1 114 ? 6.664 -7.336 -13.875 1 95.06 114 ASP A N 1
ATOM 868 C CA . ASP A 1 114 ? 7.121 -5.953 -13.75 1 95.06 114 ASP A CA 1
ATOM 869 C C . ASP A 1 114 ? 8.641 -5.891 -13.602 1 95.06 114 ASP A C 1
ATOM 871 O O . ASP A 1 114 ? 9.172 -6.113 -12.508 1 95.06 114 ASP A O 1
ATOM 875 N N . PRO A 1 115 ? 9.359 -5.516 -14.578 1 92.75 115 PRO A N 1
ATOM 876 C CA . PRO A 1 115 ? 10.82 -5.531 -14.523 1 92.75 115 PRO A CA 1
ATOM 877 C C . PRO A 1 115 ? 11.383 -4.598 -13.453 1 92.75 115 PRO A C 1
ATOM 879 O O . PRO A 1 115 ? 12.57 -4.684 -13.117 1 92.75 115 PRO A O 1
ATOM 882 N N . ASP A 1 116 ? 10.578 -3.756 -12.891 1 95.06 116 ASP A N 1
ATOM 883 C CA . ASP A 1 116 ? 11.047 -2.83 -11.859 1 95.06 116 ASP A CA 1
ATOM 884 C C . ASP A 1 116 ? 11.5 -3.582 -10.609 1 95.06 116 ASP A C 1
ATOM 886 O O . ASP A 1 116 ? 12.297 -3.066 -9.828 1 95.06 116 ASP A O 1
ATOM 890 N N . TYR A 1 117 ? 11.031 -4.797 -10.438 1 98.06 117 TYR A N 1
ATOM 891 C CA . TYR A 1 117 ? 11.469 -5.57 -9.281 1 98.06 117 TYR A CA 1
ATOM 892 C C . TYR A 1 117 ? 12.945 -5.93 -9.391 1 98.06 117 TYR A C 1
ATOM 894 O O . TYR A 1 117 ? 13.617 -6.148 -8.375 1 98.06 117 TYR A O 1
ATOM 902 N N . ARG A 1 118 ? 13.453 -6.023 -10.617 1 96.81 118 ARG A N 1
ATOM 903 C CA . ARG A 1 118 ? 14.891 -6.219 -10.773 1 96.81 118 ARG A CA 1
ATOM 904 C C . ARG A 1 118 ? 15.664 -5.031 -10.219 1 96.81 118 ARG A C 1
ATOM 906 O O . ARG A 1 118 ? 16.719 -5.203 -9.602 1 96.81 118 ARG A O 1
ATOM 913 N N . THR A 1 119 ? 15.125 -3.854 -10.477 1 97.56 119 THR A N 1
ATOM 914 C CA . THR A 1 119 ? 15.734 -2.65 -9.922 1 97.56 119 THR A CA 1
ATOM 915 C C . THR A 1 119 ? 15.688 -2.67 -8.398 1 97.56 119 THR A C 1
ATOM 917 O O . THR A 1 119 ? 16.672 -2.371 -7.734 1 97.56 119 THR A O 1
ATOM 920 N N . VAL A 1 120 ? 14.539 -3.041 -7.82 1 98.56 120 VAL A N 1
ATOM 921 C CA . VAL A 1 120 ? 14.391 -3.113 -6.371 1 98.56 120 VAL A CA 1
ATOM 922 C C . VAL A 1 120 ? 15.406 -4.102 -5.797 1 98.56 120 VAL A C 1
ATOM 924 O O . VAL A 1 120 ? 16.062 -3.812 -4.801 1 98.56 120 VAL A O 1
ATOM 927 N N . ALA A 1 121 ? 15.523 -5.234 -6.414 1 98.19 121 ALA A N 1
ATOM 928 C CA . ALA A 1 121 ? 16.391 -6.301 -5.922 1 98.19 121 ALA A CA 1
ATOM 929 C C . ALA A 1 121 ? 17.859 -5.867 -5.918 1 98.19 121 ALA A C 1
ATOM 931 O O . ALA A 1 121 ? 18.625 -6.289 -5.059 1 98.19 121 ALA A O 1
ATOM 932 N N . ARG A 1 122 ? 18.234 -5.012 -6.855 1 97.75 122 ARG A N 1
ATOM 933 C CA . ARG A 1 122 ? 19.609 -4.496 -6.902 1 97.75 122 ARG A CA 1
ATOM 934 C C . ARG A 1 122 ? 19.922 -3.676 -5.656 1 97.75 122 ARG A C 1
ATOM 936 O O . ARG A 1 122 ? 21.078 -3.564 -5.258 1 97.75 122 ARG A O 1
ATOM 943 N N . HIS A 1 123 ? 18.906 -3.135 -5.039 1 98.12 123 HIS A N 1
ATOM 944 C CA . HIS A 1 123 ? 19.109 -2.266 -3.887 1 98.12 123 HIS A CA 1
ATOM 945 C C . HIS A 1 123 ? 18.656 -2.943 -2.6 1 98.12 123 HIS A C 1
ATOM 947 O O . HIS A 1 123 ? 18.672 -2.328 -1.53 1 98.12 123 HIS A O 1
ATOM 953 N N . ALA A 1 124 ? 18.172 -4.188 -2.701 1 97.75 124 ALA A N 1
ATOM 954 C CA . ALA A 1 124 ? 17.766 -5.02 -1.574 1 97.75 124 ALA A CA 1
ATOM 955 C C . ALA A 1 124 ? 18.422 -6.391 -1.63 1 97.75 124 ALA A C 1
ATOM 957 O O . ALA A 1 124 ? 17.828 -7.355 -2.121 1 97.75 124 ALA A O 1
ATOM 958 N N . PRO A 1 125 ? 19.562 -6.527 -1.058 1 93.5 125 PRO A N 1
ATOM 959 C CA . PRO A 1 125 ? 20.375 -7.723 -1.256 1 93.5 125 PRO A CA 1
ATOM 960 C C . PRO A 1 125 ? 19.672 -9 -0.812 1 93.5 125 PRO A C 1
ATOM 962 O O . PRO A 1 125 ? 19.969 -10.086 -1.32 1 93.5 125 PRO A O 1
ATOM 965 N N . ASP A 1 126 ? 18.75 -8.938 0.054 1 96.56 126 ASP A N 1
ATOM 966 C CA . ASP A 1 126 ? 18.094 -10.148 0.552 1 96.56 126 ASP A CA 1
ATOM 967 C C . ASP A 1 126 ? 16.781 -10.414 -0.191 1 96.56 126 ASP A C 1
ATOM 969 O O . ASP A 1 126 ? 16.047 -11.328 0.165 1 96.56 126 ASP A O 1
ATOM 973 N N . LEU A 1 127 ? 16.516 -9.625 -1.214 1 98.19 127 LEU A N 1
ATOM 974 C CA . LEU A 1 127 ? 15.273 -9.797 -1.959 1 98.19 127 LEU A CA 1
ATOM 975 C C . LEU A 1 127 ? 15.5 -10.648 -3.203 1 98.19 127 LEU A C 1
ATOM 977 O O . LEU A 1 127 ? 16.359 -10.336 -4.031 1 98.19 127 LEU A O 1
ATOM 981 N N . GLY A 1 128 ? 14.766 -11.758 -3.252 1 98.25 128 GLY A N 1
ATOM 982 C CA . GLY A 1 128 ? 14.656 -12.477 -4.512 1 98.25 128 GLY A CA 1
ATOM 983 C C . GLY A 1 128 ? 13.484 -12.031 -5.355 1 98.25 128 GLY A C 1
ATOM 984 O O . GLY A 1 128 ? 12.43 -11.68 -4.824 1 98.25 128 GLY A O 1
ATOM 985 N N . GLU A 1 129 ? 13.656 -11.977 -6.652 1 98.31 129 GLU A N 1
ATOM 986 C CA . GLU A 1 129 ? 12.578 -11.703 -7.605 1 98.31 129 GLU A CA 1
ATOM 987 C C . GLU A 1 129 ? 12.633 -12.672 -8.781 1 98.31 129 GLU A C 1
ATOM 989 O O . GLU A 1 129 ? 13.695 -13.211 -9.109 1 98.31 129 GLU A O 1
ATOM 994 N N . HIS A 1 130 ? 11.508 -12.938 -9.359 1 98.31 130 HIS A N 1
ATOM 995 C CA . HIS A 1 130 ? 11.383 -13.93 -10.43 1 98.31 130 HIS A CA 1
ATOM 996 C C . HIS A 1 130 ? 10.242 -13.57 -11.375 1 98.31 130 HIS A C 1
ATOM 998 O O . HIS A 1 130 ? 9.109 -13.367 -10.945 1 98.31 130 HIS A O 1
ATOM 1004 N N . SER A 1 131 ? 10.602 -13.469 -12.672 1 98.25 131 SER A N 1
ATOM 1005 C CA . SER A 1 131 ? 9.57 -13.18 -13.664 1 98.25 131 SER A CA 1
ATOM 1006 C C . SER A 1 131 ? 8.602 -14.344 -13.805 1 98.25 131 SER A C 1
ATOM 1008 O O . SER A 1 131 ? 9.016 -15.508 -13.852 1 98.25 131 SER A O 1
ATOM 1010 N N . VAL A 1 132 ? 7.328 -14.023 -13.93 1 98.19 132 VAL A N 1
ATOM 1011 C CA . VAL A 1 132 ? 6.305 -15.047 -14.109 1 98.19 132 VAL A CA 1
ATOM 1012 C C . VAL A 1 132 ? 6.516 -15.758 -15.445 1 98.19 132 VAL A C 1
ATOM 1014 O O . VAL A 1 132 ? 6.066 -16.891 -15.633 1 98.19 132 VAL A O 1
ATOM 1017 N N . HIS A 1 133 ? 7.281 -15.172 -16.312 1 97.56 133 HIS A N 1
ATOM 1018 C CA . HIS A 1 133 ? 7.535 -15.742 -17.625 1 97.56 133 HIS A CA 1
ATOM 1019 C C . HIS A 1 133 ? 8.641 -16.797 -17.578 1 97.56 133 HIS A C 1
ATOM 1021 O O . HIS A 1 133 ? 8.812 -17.562 -18.516 1 97.56 133 HIS A O 1
ATOM 1027 N N . ASP A 1 134 ? 9.422 -16.766 -16.5 1 95.5 134 ASP A N 1
ATOM 1028 C CA . ASP A 1 134 ? 10.492 -17.75 -16.328 1 95.5 134 ASP A CA 1
ATOM 1029 C C . ASP A 1 134 ? 9.992 -18.984 -15.609 1 95.5 134 ASP A C 1
ATOM 1031 O O . ASP A 1 134 ? 10.25 -19.172 -14.414 1 95.5 134 ASP A O 1
ATOM 1035 N N . VAL A 1 135 ? 9.297 -19.875 -16.375 1 87.75 135 VAL A N 1
ATOM 1036 C CA . VAL A 1 135 ? 8.633 -21.031 -15.797 1 87.75 135 VAL A CA 1
ATOM 1037 C C . VAL A 1 135 ? 9.68 -22.031 -15.312 1 87.75 135 VAL A C 1
ATOM 1039 O O . VAL A 1 135 ? 10.68 -22.281 -15.992 1 87.75 135 VAL A O 1
ATOM 1042 N N . ALA A 1 136 ? 9.672 -22.25 -14.008 1 63.28 136 ALA A N 1
ATOM 1043 C CA . ALA A 1 136 ? 10.609 -23.234 -13.453 1 63.28 136 ALA A CA 1
ATOM 1044 C C . ALA A 1 136 ? 10.406 -24.609 -14.086 1 63.28 136 ALA A C 1
ATOM 1046 O O . ALA A 1 136 ? 9.305 -24.953 -14.508 1 63.28 136 ALA A O 1
ATOM 1047 N N . MET B 1 1 ? -7.738 16.531 18.641 1 91.62 1 MET B N 1
ATOM 1048 C CA . MET B 1 1 ? -7.84 15.523 17.578 1 91.62 1 MET B CA 1
ATOM 1049 C C . MET B 1 1 ? -6.48 15.273 16.938 1 91.62 1 MET B C 1
ATOM 1051 O O . MET B 1 1 ? -5.699 16.203 16.75 1 91.62 1 MET B O 1
ATOM 1055 N N . ILE B 1 2 ? -6.094 13.969 16.781 1 98.06 2 ILE B N 1
ATOM 1056 C CA . ILE B 1 2 ? -4.836 13.633 16.109 1 98.06 2 ILE B CA 1
ATOM 1057 C C . ILE B 1 2 ? -5.121 13.047 14.734 1 98.06 2 ILE B C 1
ATOM 1059 O O . ILE B 1 2 ? -6.055 12.258 14.57 1 98.06 2 ILE B O 1
ATOM 1063 N N . TYR B 1 3 ? -4.297 13.445 13.781 1 98.75 3 TYR B N 1
ATOM 1064 C CA . TYR B 1 3 ? -4.562 13.125 12.383 1 98.75 3 TYR B CA 1
ATOM 1065 C C . TYR B 1 3 ? -3.486 12.195 11.828 1 98.75 3 TYR B C 1
ATOM 1067 O O . TYR B 1 3 ? -2.35 12.195 12.305 1 98.75 3 TYR B O 1
ATOM 1075 N N . LEU B 1 4 ? -3.893 11.461 10.867 1 98.88 4 LEU B N 1
ATOM 1076 C CA . LEU B 1 4 ? -2.982 10.703 10.016 1 98.88 4 LEU B CA 1
ATOM 1077 C C . LEU B 1 4 ? -3.076 11.18 8.562 1 98.88 4 LEU B C 1
ATOM 1079 O O . LEU B 1 4 ? -4.152 11.156 7.969 1 98.88 4 LEU B O 1
ATOM 1083 N N . LEU B 1 5 ? -1.941 11.547 7.992 1 98.69 5 LEU B N 1
ATOM 1084 C CA . LEU B 1 5 ? -1.895 12.156 6.664 1 98.69 5 LEU B CA 1
ATOM 1085 C C . LEU B 1 5 ? -2.133 11.109 5.582 1 98.69 5 LEU B C 1
ATOM 1087 O O . LEU B 1 5 ? -1.54 10.031 5.609 1 98.69 5 LEU B O 1
ATOM 1091 N N . ASP B 1 6 ? -3.023 11.492 4.648 1 98.44 6 ASP B N 1
ATOM 1092 C CA . ASP B 1 6 ? -2.975 10.906 3.312 1 98.44 6 ASP B CA 1
ATOM 1093 C C . ASP B 1 6 ? -2.074 11.727 2.391 1 98.44 6 ASP B C 1
ATOM 1095 O O . ASP B 1 6 ? -1.812 12.906 2.654 1 98.44 6 ASP B O 1
ATOM 1099 N N . THR B 1 7 ? -1.639 11.109 1.308 1 98.25 7 THR B N 1
ATOM 1100 C CA . THR B 1 7 ? -0.685 11.758 0.412 1 98.25 7 THR B CA 1
ATOM 1101 C C . THR B 1 7 ? -1.287 13.016 -0.199 1 98.25 7 THR B C 1
ATOM 1103 O O . THR B 1 7 ? -0.642 14.07 -0.229 1 98.25 7 THR B O 1
ATOM 1106 N N . ALA B 1 8 ? -2.531 12.922 -0.655 1 97.62 8 ALA B N 1
ATOM 1107 C CA . ALA B 1 8 ? -3.162 14.086 -1.262 1 97.62 8 ALA B CA 1
ATOM 1108 C C . ALA B 1 8 ? -3.336 15.211 -0.242 1 97.62 8 ALA B C 1
ATOM 1110 O O . ALA B 1 8 ? -3.262 16.391 -0.59 1 97.62 8 ALA B O 1
ATOM 1111 N N . GLY B 1 9 ? -3.646 14.859 0.99 1 98.12 9 GLY B N 1
ATOM 1112 C CA . GLY B 1 9 ? -3.725 15.852 2.053 1 98.12 9 GLY B CA 1
ATOM 1113 C C . GLY B 1 9 ? -2.424 16.609 2.262 1 98.12 9 GLY B C 1
ATOM 1114 O O . GLY B 1 9 ? -2.424 17.828 2.375 1 98.12 9 GLY B O 1
ATOM 1115 N N . LEU B 1 10 ? -1.338 15.867 2.289 1 98.56 10 LEU B N 1
ATOM 1116 C CA . LEU B 1 10 ? -0.035 16.5 2.471 1 98.56 10 LEU B CA 1
ATOM 1117 C C . LEU B 1 10 ? 0.312 17.375 1.276 1 98.56 10 LEU B C 1
ATOM 1119 O O . LEU B 1 10 ? 0.82 18.484 1.446 1 98.56 10 LEU B O 1
ATOM 1123 N N . VAL B 1 11 ? 0.145 16.906 0.04 1 98.12 11 VAL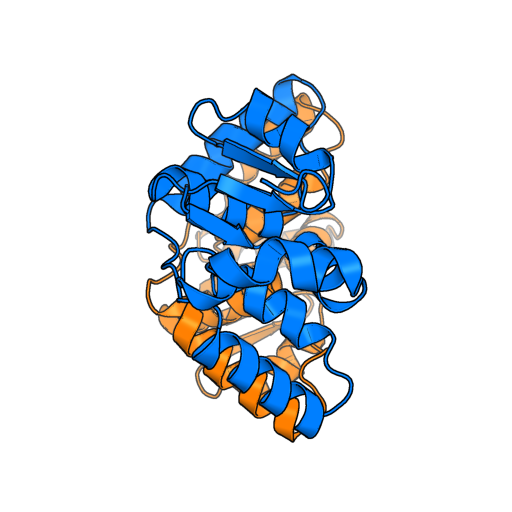 B N 1
ATOM 1124 C CA . VAL B 1 11 ? 0.411 17.672 -1.167 1 98.12 11 VAL B CA 1
ATOM 1125 C C . VAL B 1 11 ? -0.34 19 -1.104 1 98.12 11 VAL B C 1
ATOM 1127 O O . VAL B 1 11 ? 0.241 20.062 -1.346 1 98.12 11 VAL B O 1
ATOM 1130 N N . ARG B 1 12 ? -1.611 18.906 -0.72 1 97.88 12 ARG B N 1
ATOM 1131 C CA . ARG B 1 12 ? -2.436 20.109 -0.628 1 97.88 12 ARG B CA 1
ATOM 1132 C C . ARG B 1 12 ? -1.907 21.047 0.446 1 97.88 12 ARG B C 1
ATOM 1134 O O . ARG B 1 12 ? -1.809 22.266 0.223 1 97.88 12 ARG B O 1
ATOM 1141 N N . LEU B 1 13 ? -1.604 20.5 1.585 1 97.06 13 LEU B N 1
ATOM 1142 C CA . LEU B 1 13 ? -1.084 21.281 2.697 1 97.06 13 LEU B CA 1
ATOM 1143 C C . LEU B 1 13 ? 0.185 22.031 2.291 1 97.06 13 LEU B C 1
ATOM 1145 O O . LEU B 1 13 ? 0.341 23.203 2.598 1 97.06 13 LEU B O 1
ATOM 1149 N N . LEU B 1 14 ? 1.035 21.422 1.557 1 96.81 14 LEU B N 1
ATOM 1150 C CA . LEU B 1 14 ? 2.336 21.984 1.213 1 96.81 14 LEU B CA 1
ATOM 1151 C C . LEU B 1 14 ? 2.215 22.969 0.052 1 96.81 14 LEU B C 1
ATOM 1153 O O . LEU B 1 14 ? 3.049 23.859 -0.099 1 96.81 14 LEU B O 1
ATOM 1157 N N . SER B 1 15 ? 1.214 22.781 -0.766 1 97.12 15 SER B N 1
ATOM 1158 C CA . SER B 1 15 ? 1.129 23.594 -1.98 1 97.12 15 SER B CA 1
ATOM 1159 C C . SER B 1 15 ? 0.285 24.844 -1.758 1 97.12 15 SER B C 1
ATOM 1161 O O . SER B 1 15 ? 0.277 25.75 -2.594 1 97.12 15 SER B O 1
ATOM 1163 N N . ASP B 1 16 ? -0.447 24.938 -0.647 1 97.75 16 ASP B N 1
ATOM 1164 C CA . ASP B 1 16 ? -1.346 26.047 -0.344 1 97.75 16 ASP B CA 1
ATOM 1165 C C . ASP B 1 16 ? -0.899 26.797 0.916 1 97.75 16 ASP B C 1
ATOM 1167 O O . ASP B 1 16 ? -1.122 26.312 2.031 1 97.75 16 ASP B O 1
ATOM 1171 N N . ILE B 1 17 ? -0.439 27.969 0.782 1 97.06 17 ILE B N 1
ATOM 1172 C CA . ILE B 1 17 ? 0.15 28.734 1.875 1 97.06 17 ILE B CA 1
ATOM 1173 C C . ILE B 1 17 ? -0.912 29.016 2.934 1 97.06 17 ILE B C 1
ATOM 1175 O O . ILE B 1 17 ? -0.613 29.047 4.129 1 97.06 17 ILE B O 1
ATOM 1179 N N . THR B 1 18 ? -2.072 29.25 2.5 1 97.69 18 THR B N 1
ATOM 1180 C CA . THR B 1 18 ? -3.164 29.516 3.432 1 97.69 18 THR B CA 1
ATOM 1181 C C . THR B 1 18 ? -3.447 28.297 4.297 1 97.69 18 THR B C 1
ATOM 1183 O O . THR B 1 18 ? -3.592 28.406 5.516 1 97.69 18 THR B O 1
ATOM 1186 N N . LEU B 1 19 ? -3.488 27.141 3.744 1 98 19 LEU B N 1
ATOM 1187 C CA . LEU B 1 19 ? -3.703 25.906 4.492 1 98 19 LEU B CA 1
ATOM 1188 C C . LEU B 1 19 ? -2.506 25.594 5.387 1 98 19 LEU B C 1
ATOM 1190 O O . LEU B 1 19 ? -2.676 25.156 6.523 1 98 19 LEU B O 1
ATOM 1194 N N . GLN B 1 20 ? -1.341 25.797 4.836 1 97.12 20 GLN B N 1
ATOM 1195 C CA . GLN B 1 20 ? -0.13 25.594 5.621 1 97.12 20 GLN B CA 1
ATOM 1196 C C . GLN B 1 20 ? -0.156 26.422 6.906 1 97.12 20 GLN B C 1
ATOM 1198 O O . GLN B 1 20 ? 0.151 25.906 7.984 1 97.12 20 GLN B O 1
ATOM 1203 N N . SER B 1 21 ? -0.542 27.656 6.758 1 97.38 21 SER B N 1
ATOM 1204 C CA . SER B 1 21 ? -0.635 28.547 7.91 1 97.38 21 SER B CA 1
ATOM 1205 C C . SER B 1 21 ? -1.731 28.094 8.867 1 97.38 21 SER B C 1
ATOM 1207 O O . SER B 1 21 ? -1.536 28.094 10.086 1 97.38 21 SER B O 1
ATOM 1209 N N . ALA B 1 22 ? -2.814 27.719 8.367 1 97.75 22 ALA B N 1
ATOM 1210 C CA . ALA B 1 22 ? -3.973 27.328 9.172 1 97.75 22 ALA B CA 1
ATOM 1211 C C . ALA B 1 22 ? -3.688 26.062 9.977 1 97.75 22 ALA B C 1
ATOM 1213 O O . ALA B 1 22 ? -4.199 25.906 11.086 1 97.75 22 ALA B O 1
ATOM 1214 N N . TRP B 1 23 ? -2.828 25.188 9.438 1 97.88 23 TRP B N 1
ATOM 1215 C CA . TRP B 1 23 ? -2.561 23.906 10.078 1 97.88 23 TRP B CA 1
ATOM 1216 C C . TRP B 1 23 ? -1.238 23.938 10.836 1 97.88 23 TRP B C 1
ATOM 1218 O O . TRP B 1 23 ? -0.807 22.938 11.391 1 97.88 23 TRP B O 1
ATOM 1228 N N . SER B 1 24 ? -0.618 25.125 10.93 1 97.12 24 SER B N 1
ATOM 1229 C CA . SER B 1 24 ? 0.732 25.25 11.469 1 97.12 24 SER B CA 1
ATOM 1230 C C . SER B 1 24 ? 0.779 24.844 12.938 1 97.12 24 SER B C 1
ATOM 1232 O O . SER B 1 24 ? 1.728 24.188 13.375 1 97.12 24 SER B O 1
ATOM 1234 N N . ASP B 1 25 ? -0.195 25.219 13.742 1 97.12 25 ASP B N 1
ATOM 1235 C CA . ASP B 1 25 ? -0.213 24.875 15.156 1 97.12 25 ASP B CA 1
ATOM 1236 C C . ASP B 1 25 ? -0.297 23.359 15.359 1 97.12 25 ASP B C 1
ATOM 1238 O O . ASP B 1 25 ? 0.364 22.812 16.234 1 97.12 25 ASP B O 1
ATOM 1242 N N . ALA B 1 26 ? -1.141 22.688 14.547 1 97.88 26 ALA B N 1
ATOM 1243 C CA . ALA B 1 26 ? -1.298 21.25 14.641 1 97.88 26 ALA B CA 1
ATOM 1244 C C . ALA B 1 26 ? -0.009 20.516 14.258 1 97.88 26 ALA B C 1
ATOM 1246 O O . ALA B 1 26 ? 0.372 19.531 14.891 1 97.88 26 ALA B O 1
ATOM 1247 N N . VAL B 1 27 ? 0.636 21.016 13.258 1 98.12 27 VAL B N 1
ATOM 1248 C CA . VAL B 1 27 ? 1.908 20.438 12.828 1 98.12 27 VAL B CA 1
ATOM 1249 C C . VAL B 1 27 ? 2.951 20.609 13.93 1 98.12 27 VAL B C 1
ATOM 1251 O O . VAL B 1 27 ? 3.641 19.656 14.289 1 98.12 27 VAL B O 1
ATOM 1254 N N . GLU B 1 28 ? 3.01 21.781 14.477 1 97.56 28 GLU B N 1
ATOM 1255 C CA . GLU B 1 28 ? 3.992 22.094 15.516 1 97.56 28 GLU B CA 1
ATOM 1256 C C . GLU B 1 28 ? 3.729 21.281 16.781 1 97.56 28 GLU B C 1
ATOM 1258 O O . GLU B 1 28 ? 4.664 20.891 17.484 1 97.56 28 GLU B O 1
ATOM 1263 N N . ALA B 1 29 ? 2.477 21.078 17.062 1 98.12 29 ALA B N 1
ATOM 1264 C CA . ALA B 1 29 ? 2.086 20.344 18.266 1 98.12 29 ALA B CA 1
ATOM 1265 C C . ALA B 1 29 ? 2.311 18.844 18.078 1 98.12 29 ALA B C 1
ATOM 1267 O O . ALA B 1 29 ? 2.189 18.062 19.031 1 98.12 29 ALA B O 1
ATOM 1268 N N . GLY B 1 30 ? 2.611 18.406 16.891 1 98.06 30 GLY B N 1
ATOM 1269 C CA . GLY B 1 30 ? 2.836 17 16.609 1 98.06 30 GLY B CA 1
ATOM 1270 C C . GLY B 1 30 ? 1.551 16.188 16.531 1 98.06 30 GLY B C 1
ATOM 1271 O O . GLY B 1 30 ? 1.555 14.977 16.75 1 98.06 30 GLY B O 1
ATOM 1272 N N . THR B 1 31 ? 0.438 16.844 16.234 1 98.38 31 THR B N 1
ATOM 1273 C CA . THR B 1 31 ? -0.847 16.156 16.219 1 98.38 31 THR B CA 1
ATOM 1274 C C . THR B 1 31 ? -1.249 15.773 14.805 1 98.38 31 THR B C 1
ATOM 1276 O O . THR B 1 31 ? -2.373 15.328 14.57 1 98.38 31 THR B O 1
ATOM 1279 N N . ILE B 1 32 ? -0.415 15.953 13.828 1 98.75 32 ILE B N 1
ATOM 1280 C CA . ILE B 1 32 ? -0.525 15.414 12.477 1 98.75 32 ILE B CA 1
ATOM 1281 C C . ILE B 1 32 ? 0.614 14.43 12.219 1 98.75 32 ILE B C 1
ATOM 1283 O O . ILE B 1 32 ? 1.783 14.82 12.188 1 98.75 32 ILE B O 1
ATOM 1287 N N . ALA B 1 33 ? 0.22 13.219 12.008 1 98.94 33 ALA B N 1
ATOM 1288 C CA . ALA B 1 33 ? 1.2 12.141 11.898 1 98.94 33 ALA B CA 1
ATOM 1289 C C . ALA B 1 33 ? 1.212 11.547 10.492 1 98.94 33 ALA B C 1
ATOM 1291 O O . ALA B 1 33 ? 0.479 12.008 9.617 1 98.94 33 ALA B O 1
ATOM 1292 N N . SER B 1 34 ? 2.1 10.656 10.273 1 98.88 34 SER B N 1
ATOM 1293 C CA . SER B 1 34 ? 2.252 9.938 9.008 1 98.88 34 SER B CA 1
ATOM 1294 C C . SER B 1 34 ? 2.648 8.484 9.25 1 98.88 34 SER B C 1
ATOM 1296 O O . SER B 1 34 ? 3.033 8.109 10.359 1 98.88 34 SER B O 1
ATOM 1298 N N . CYS B 1 35 ? 2.475 7.625 8.273 1 98.88 35 CYS B N 1
ATOM 1299 C CA . CYS B 1 35 ? 2.879 6.223 8.328 1 98.88 35 CYS B CA 1
ATOM 1300 C C . CYS B 1 35 ? 3.674 5.836 7.086 1 98.88 35 CYS B C 1
ATOM 1302 O O . CYS B 1 35 ? 3.703 6.582 6.105 1 98.88 35 CYS B O 1
ATOM 1304 N N . TYR B 1 36 ? 4.316 4.691 7.148 1 98.81 36 TYR B N 1
ATOM 1305 C CA . TYR B 1 36 ? 5.324 4.391 6.137 1 98.81 36 TYR B CA 1
ATOM 1306 C C . TYR B 1 36 ? 4.68 4.188 4.77 1 98.81 36 TYR B C 1
ATOM 1308 O O . TYR B 1 36 ? 5.262 4.543 3.744 1 98.81 36 TYR B O 1
ATOM 1316 N N . PRO B 1 37 ? 3.445 3.633 4.641 1 98.88 37 PRO B N 1
ATOM 1317 C CA . PRO B 1 37 ? 2.877 3.545 3.293 1 98.88 37 PRO B CA 1
ATOM 1318 C C . PRO B 1 37 ? 2.648 4.914 2.658 1 98.88 37 PRO B C 1
ATOM 1320 O O . PRO B 1 37 ? 2.92 5.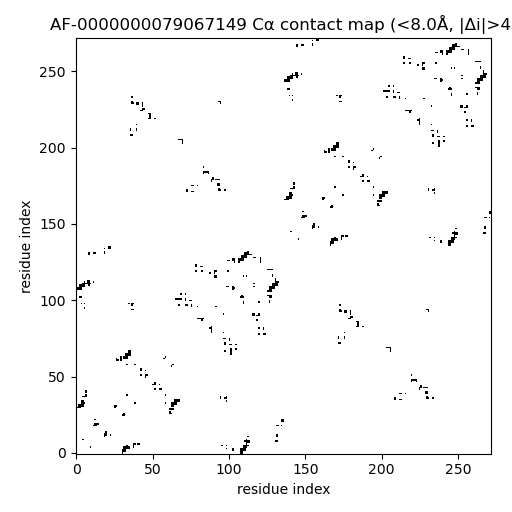102 1.469 1 98.88 37 PRO B O 1
ATOM 1323 N N . GLN B 1 38 ? 2.168 5.816 3.439 1 98.81 38 GLN B N 1
ATOM 1324 C CA . GLN B 1 38 ? 1.949 7.188 2.98 1 98.81 38 GLN B CA 1
ATOM 1325 C C . GLN B 1 38 ? 3.27 7.867 2.631 1 98.81 38 GLN B C 1
ATOM 1327 O O . GLN B 1 38 ? 3.373 8.539 1.604 1 98.81 38 GLN B O 1
ATOM 1332 N N . ARG B 1 39 ? 4.281 7.684 3.48 1 98.88 39 ARG B N 1
ATOM 1333 C CA . ARG B 1 39 ? 5.594 8.273 3.234 1 98.88 39 ARG B CA 1
ATOM 1334 C C . ARG B 1 39 ? 6.219 7.715 1.961 1 98.88 39 ARG B C 1
ATOM 1336 O O . ARG B 1 39 ? 6.746 8.461 1.14 1 98.88 39 ARG B O 1
ATOM 1343 N N . ALA B 1 40 ? 6.156 6.391 1.818 1 98.75 40 ALA B N 1
ATOM 1344 C CA . ALA B 1 40 ? 6.719 5.754 0.631 1 98.75 40 ALA B CA 1
ATOM 1345 C C . ALA B 1 40 ? 6.09 6.309 -0.642 1 98.75 40 ALA B C 1
ATOM 1347 O O . ALA B 1 40 ? 6.785 6.574 -1.624 1 98.75 40 ALA B O 1
ATOM 1348 N N . GLU B 1 41 ? 4.797 6.457 -0.59 1 98.75 41 GLU B N 1
ATOM 1349 C CA . GLU B 1 41 ? 4.074 7 -1.736 1 98.75 41 GLU B CA 1
ATOM 1350 C C . GLU B 1 41 ? 4.5 8.438 -2.027 1 98.75 41 GLU B C 1
ATOM 1352 O O . GLU B 1 41 ? 4.703 8.805 -3.186 1 98.75 41 GLU B O 1
ATOM 1357 N N . PHE B 1 42 ? 4.617 9.273 -1.049 1 98.81 42 PHE B N 1
ATOM 1358 C CA . PHE B 1 42 ? 5.02 10.664 -1.227 1 98.81 42 PHE B CA 1
ATOM 1359 C C . PHE B 1 42 ? 6.449 10.758 -1.75 1 98.81 42 PHE B C 1
ATOM 1361 O O . PHE B 1 42 ? 6.73 11.523 -2.672 1 98.81 42 PHE B O 1
ATOM 1368 N N . LEU B 1 43 ? 7.336 9.992 -1.221 1 98.81 43 LEU B N 1
ATOM 1369 C CA . LEU B 1 43 ? 8.758 10 -1.556 1 98.81 43 LEU B CA 1
ATOM 1370 C C . LEU B 1 43 ? 8.977 9.523 -2.986 1 98.81 43 LEU B C 1
ATOM 1372 O O . LEU B 1 43 ? 9.961 9.898 -3.625 1 98.81 43 LEU B O 1
ATOM 1376 N N . TYR B 1 44 ? 8.055 8.703 -3.475 1 98.5 44 TYR B N 1
ATOM 1377 C CA . TYR B 1 44 ? 8.07 8.305 -4.879 1 98.5 44 TYR B CA 1
ATOM 1378 C C . TYR B 1 44 ? 8.109 9.523 -5.789 1 98.5 44 TYR B C 1
ATOM 1380 O O . TYR B 1 44 ? 8.742 9.5 -6.848 1 98.5 44 TYR B O 1
ATOM 1388 N N . GLY B 1 45 ? 7.559 10.609 -5.391 1 97.81 45 GLY B N 1
ATOM 1389 C CA . GLY B 1 45 ? 7.391 11.789 -6.223 1 97.81 45 GLY B CA 1
ATOM 1390 C C . GLY B 1 45 ? 8.578 12.727 -6.168 1 97.81 45 GLY B C 1
ATOM 1391 O O . GLY B 1 45 ? 8.617 13.727 -6.887 1 97.81 45 GLY B O 1
ATOM 1392 N N . ALA B 1 46 ? 9.547 12.461 -5.32 1 98.5 46 ALA B N 1
ATOM 1393 C CA . ALA B 1 46 ? 10.727 13.312 -5.227 1 98.5 46 ALA B CA 1
ATOM 1394 C C . ALA B 1 46 ? 11.414 13.445 -6.582 1 98.5 46 ALA B C 1
ATOM 1396 O O . ALA B 1 46 ? 11.547 12.461 -7.316 1 98.5 46 ALA B O 1
ATOM 1397 N N . ARG B 1 47 ? 11.945 14.602 -6.891 1 97.94 47 ARG B N 1
ATOM 1398 C CA . ARG B 1 47 ? 12.5 14.891 -8.211 1 97.94 47 ARG B CA 1
ATOM 1399 C C . ARG B 1 47 ? 13.906 14.312 -8.344 1 97.94 47 ARG B C 1
ATOM 1401 O O . ARG B 1 47 ? 14.344 13.984 -9.453 1 97.94 47 ARG B O 1
ATOM 1408 N N . ASN B 1 48 ? 14.617 14.305 -7.27 1 97.81 48 ASN B N 1
ATOM 1409 C CA . ASN B 1 48 ? 15.992 13.828 -7.215 1 97.81 48 ASN B CA 1
ATOM 1410 C C . ASN B 1 48 ? 16.391 13.43 -5.797 1 97.81 48 ASN B C 1
ATOM 1412 O O . ASN B 1 48 ? 15.578 13.5 -4.875 1 97.81 48 ASN B O 1
ATOM 1416 N N . ALA B 1 49 ? 17.594 12.984 -5.641 1 97.94 49 ALA B N 1
ATOM 1417 C CA . ALA B 1 49 ? 18.078 12.477 -4.363 1 97.94 49 ALA B CA 1
ATOM 1418 C C . ALA B 1 49 ? 18.078 13.57 -3.299 1 97.94 49 ALA B C 1
ATOM 1420 O O . ALA B 1 49 ? 17.781 13.312 -2.129 1 97.94 49 ALA B O 1
ATOM 1421 N N . ARG B 1 50 ? 18.438 14.773 -3.709 1 98.25 50 ARG B N 1
ATOM 1422 C CA . ARG B 1 50 ? 18.469 15.883 -2.764 1 98.25 50 ARG B CA 1
ATOM 1423 C C . ARG B 1 50 ? 17.062 16.172 -2.225 1 98.25 50 ARG B C 1
ATOM 1425 O O . ARG B 1 50 ? 16.875 16.281 -1.012 1 98.25 50 ARG B O 1
ATOM 1432 N N . GLU B 1 51 ? 16.141 16.328 -3.139 1 98.56 51 GLU B N 1
ATOM 1433 C CA . GLU B 1 51 ? 14.773 16.547 -2.701 1 98.56 51 GLU B CA 1
ATOM 1434 C C . GLU B 1 51 ? 14.258 15.383 -1.869 1 98.56 51 GLU B C 1
ATOM 1436 O O . GLU B 1 51 ? 13.516 15.578 -0.904 1 98.56 51 GLU B O 1
ATOM 1441 N N . TYR B 1 52 ? 14.578 14.141 -2.246 1 98.69 52 TYR B N 1
ATOM 1442 C CA . TYR B 1 52 ? 14.227 12.961 -1.462 1 98.69 52 TYR B CA 1
ATOM 1443 C C . TYR B 1 52 ? 14.672 13.125 -0.012 1 98.69 52 TYR B C 1
ATOM 1445 O O . TYR B 1 52 ? 13.875 12.922 0.911 1 98.69 52 TYR B O 1
ATOM 1453 N N . ASP B 1 53 ? 15.922 13.547 0.202 1 98.56 53 ASP B N 1
ATOM 1454 C CA . ASP B 1 53 ? 16.469 13.727 1.544 1 98.56 53 ASP B CA 1
ATOM 1455 C C . ASP B 1 53 ? 15.734 14.836 2.293 1 98.56 53 ASP B C 1
ATOM 1457 O O . ASP B 1 53 ? 15.5 14.727 3.5 1 98.56 53 ASP B O 1
ATOM 1461 N N . GLU B 1 54 ? 15.406 15.875 1.588 1 98.69 54 GLU B N 1
ATOM 1462 C CA . GLU B 1 54 ? 14.664 16.984 2.199 1 98.69 54 GLU B CA 1
ATOM 1463 C C . GLU B 1 54 ? 13.289 16.531 2.676 1 98.69 54 GLU B C 1
ATOM 1465 O O . GLU B 1 54 ? 12.828 16.938 3.74 1 98.69 54 GLU B O 1
ATOM 1470 N N . ILE B 1 55 ? 12.688 15.719 1.904 1 98.69 55 ILE B N 1
ATOM 1471 C CA . ILE B 1 55 ? 11.375 15.195 2.271 1 98.69 55 ILE B CA 1
ATOM 1472 C C . ILE B 1 55 ? 11.508 14.273 3.479 1 98.69 55 ILE B C 1
ATOM 1474 O O . I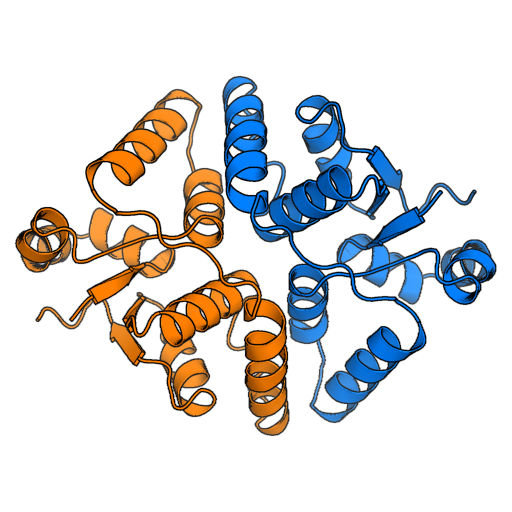LE B 1 55 ? 10.695 14.328 4.406 1 98.69 55 ILE B O 1
ATOM 1478 N N . VAL B 1 56 ? 12.492 13.391 3.471 1 98.75 56 VAL B N 1
ATOM 1479 C CA . VAL B 1 56 ? 12.727 12.508 4.605 1 98.75 56 VAL B CA 1
ATOM 1480 C C . VAL B 1 56 ? 12.922 13.336 5.875 1 98.75 56 VAL B C 1
ATOM 1482 O O . VAL B 1 56 ? 12.352 13.023 6.922 1 98.75 56 VAL B O 1
ATOM 1485 N N . GLU B 1 57 ? 13.688 14.375 5.766 1 98.62 57 GLU B N 1
ATOM 1486 C CA . GLU B 1 57 ? 13.922 15.266 6.902 1 98.62 57 GLU B CA 1
ATOM 1487 C C . GLU B 1 57 ? 12.625 15.938 7.355 1 98.62 57 GLU B C 1
ATOM 1489 O O . GLU B 1 57 ? 12.375 16.062 8.555 1 98.62 57 GLU B O 1
ATOM 1494 N N . MET B 1 58 ? 11.875 16.344 6.414 1 98.56 58 MET B N 1
ATOM 1495 C CA . MET B 1 58 ? 10.586 16.953 6.727 1 98.56 58 MET B CA 1
ATOM 1496 C C . MET B 1 58 ? 9.711 15.992 7.531 1 98.56 58 MET B C 1
ATOM 1498 O O . MET B 1 58 ? 9.156 16.375 8.562 1 98.56 58 MET B O 1
ATOM 1502 N N . PHE B 1 59 ? 9.625 14.758 7.086 1 98.69 59 PHE B N 1
ATOM 1503 C CA . PHE B 1 59 ? 8.82 13.773 7.809 1 98.69 59 PHE B CA 1
ATOM 1504 C C . PHE B 1 59 ? 9.359 13.57 9.219 1 98.69 59 PHE B C 1
ATOM 1506 O O . PHE B 1 59 ? 8.586 13.492 10.172 1 98.69 59 PHE B O 1
ATOM 1513 N N . THR B 1 60 ? 10.656 13.438 9.352 1 98.19 60 THR B N 1
ATOM 1514 C CA . THR B 1 60 ? 11.297 13.188 10.641 1 98.19 60 THR B CA 1
ATOM 1515 C C . THR B 1 60 ? 11.039 14.336 11.609 1 98.19 60 THR B C 1
ATOM 1517 O O . THR B 1 60 ? 10.789 14.109 12.797 1 98.19 60 THR B O 1
ATOM 1520 N N . ASP B 1 61 ? 10.992 15.508 11.141 1 98.19 61 ASP B N 1
ATOM 1521 C CA . ASP B 1 61 ? 10.93 16.688 11.984 1 98.19 61 ASP B CA 1
ATOM 1522 C C . ASP B 1 61 ? 9.484 17.047 12.328 1 98.19 61 ASP B C 1
ATOM 1524 O O . ASP B 1 61 ? 9.203 17.547 13.422 1 98.19 61 ASP B O 1
ATOM 1528 N N . LEU B 1 62 ? 8.578 16.734 11.414 1 98.19 62 LEU B N 1
ATOM 1529 C CA . LEU B 1 62 ? 7.301 17.438 11.539 1 98.19 62 LEU B CA 1
ATOM 1530 C C . LEU B 1 62 ? 6.164 16.438 11.758 1 98.19 62 LEU B C 1
ATOM 1532 O O . LEU B 1 62 ? 5.109 16.812 12.281 1 98.19 62 LEU B O 1
ATOM 1536 N N . TYR B 1 63 ? 6.332 15.211 11.336 1 98.69 63 TYR B N 1
ATOM 1537 C CA . TYR B 1 63 ? 5.203 14.289 11.328 1 98.69 63 TYR B CA 1
ATOM 1538 C C . TYR B 1 63 ? 5.562 12.984 12.031 1 98.69 63 TYR B C 1
ATOM 1540 O O . TYR B 1 63 ? 6.188 12.102 11.438 1 98.69 63 TYR B O 1
ATOM 1548 N N . PRO B 1 64 ? 5.141 12.852 13.273 1 98.75 64 PRO B N 1
ATOM 1549 C CA . PRO B 1 64 ? 5.445 11.617 14 1 98.75 64 PRO B CA 1
ATOM 1550 C C . PRO B 1 64 ? 5.031 10.359 13.234 1 98.75 64 PRO B C 1
ATOM 1552 O O . PRO B 1 64 ? 4.055 10.383 12.484 1 98.75 64 PRO B O 1
ATOM 1555 N N . ASP B 1 65 ? 5.754 9.305 13.484 1 98.69 65 ASP B N 1
ATOM 1556 C CA . ASP B 1 65 ? 5.512 8.047 12.789 1 98.69 65 ASP B CA 1
ATOM 1557 C C . ASP B 1 65 ? 4.453 7.219 13.516 1 98.69 65 ASP B C 1
ATOM 1559 O O . ASP B 1 65 ? 4.512 7.055 14.734 1 98.69 65 ASP B O 1
ATOM 1563 N N . VAL B 1 66 ? 3.508 6.738 12.812 1 98.75 66 VAL B N 1
ATOM 1564 C CA . VAL B 1 66 ? 2.492 5.828 13.328 1 98.75 66 VAL B CA 1
ATOM 1565 C C . VAL B 1 66 ? 2.689 4.438 12.727 1 98.75 66 VAL B C 1
ATOM 1567 O O . VAL B 1 66 ? 2.773 4.289 11.508 1 98.75 66 VAL B O 1
ATOM 1570 N N . SER B 1 67 ? 2.727 3.436 13.586 1 98.62 67 SER B N 1
ATOM 1571 C CA . SER B 1 67 ? 2.975 2.07 13.125 1 98.62 67 SER B CA 1
ATOM 1572 C C . SER B 1 67 ? 1.738 1.477 12.461 1 98.62 67 SER B C 1
ATOM 1574 O O . SER B 1 67 ? 0.623 1.629 12.961 1 98.62 67 SER B O 1
ATOM 1576 N N . VAL B 1 68 ? 1.948 0.813 11.375 1 98.81 68 VAL B N 1
ATOM 1577 C CA . VAL B 1 68 ? 0.878 0.022 10.773 1 98.81 68 VAL B CA 1
ATOM 1578 C C . VAL B 1 68 ? 0.606 -1.212 11.633 1 98.81 68 VAL B C 1
ATOM 1580 O O . VAL B 1 68 ? 1.522 -1.981 11.93 1 98.81 68 VAL B O 1
ATOM 1583 N N . PRO B 1 69 ? -0.601 -1.386 12.008 1 98.38 69 PRO B N 1
ATOM 1584 C CA . PRO B 1 69 ? -0.888 -2.48 12.938 1 98.38 69 PRO B CA 1
ATOM 1585 C C . PRO B 1 69 ? -0.895 -3.848 12.258 1 98.38 69 PRO B C 1
ATOM 1587 O O . PRO B 1 69 ? -1.183 -3.943 11.055 1 98.38 69 PRO B O 1
ATOM 1590 N N . LYS B 1 70 ? -0.701 -4.879 13.062 1 96.94 70 LYS B N 1
ATOM 1591 C CA . LYS B 1 70 ? -0.768 -6.246 12.562 1 96.94 70 LYS B CA 1
ATOM 1592 C C . LYS B 1 70 ? -2.166 -6.574 12.047 1 96.94 70 LYS B C 1
ATOM 1594 O O . LYS B 1 70 ? -2.326 -7.426 11.172 1 96.94 70 LYS B O 1
ATOM 1599 N N . SER B 1 71 ? -3.127 -5.836 12.523 1 96.94 71 SER B N 1
ATOM 1600 C CA . SER B 1 71 ? -4.52 -6.105 12.188 1 96.94 71 SER B CA 1
ATOM 1601 C C . SER B 1 71 ? -4.934 -5.387 10.906 1 96.94 71 SER B C 1
ATOM 1603 O O . SER B 1 71 ? -6.082 -5.484 10.477 1 96.94 71 SER B O 1
ATOM 1605 N N . ALA B 1 72 ? -4.027 -4.672 10.266 1 98.5 72 ALA B N 1
ATOM 1606 C CA . ALA B 1 72 ? -4.375 -3.867 9.102 1 98.5 72 ALA B CA 1
ATOM 1607 C C . ALA B 1 72 ? -5.043 -4.719 8.023 1 98.5 72 ALA B C 1
ATOM 1609 O O . ALA B 1 72 ? -6.078 -4.34 7.473 1 98.5 72 ALA B O 1
ATOM 1610 N N . GLY B 1 73 ? -4.48 -5.895 7.754 1 98.5 73 GLY B N 1
ATOM 1611 C CA . GLY B 1 73 ? -5.035 -6.766 6.73 1 98.5 73 GLY B CA 1
ATOM 1612 C C . GLY B 1 73 ? -6.484 -7.133 6.977 1 98.5 73 GLY B C 1
ATOM 1613 O O . GLY B 1 73 ? -7.309 -7.082 6.062 1 98.5 73 GLY B O 1
ATOM 1614 N N . ARG B 1 74 ? -6.801 -7.504 8.18 1 98.06 74 ARG B N 1
ATOM 1615 C CA . ARG B 1 74 ? -8.164 -7.879 8.555 1 98.06 74 ARG B CA 1
ATOM 1616 C C . ARG B 1 74 ? -9.117 -6.699 8.398 1 98.06 74 ARG B C 1
ATOM 1618 O O . ARG B 1 74 ? -10.227 -6.855 7.891 1 98.06 74 ARG B O 1
ATOM 1625 N N . ARG B 1 75 ? -8.711 -5.551 8.852 1 98.06 75 ARG B N 1
ATOM 1626 C CA . ARG B 1 75 ? -9.531 -4.352 8.734 1 98.06 75 ARG B CA 1
ATOM 1627 C C . ARG B 1 75 ? -9.789 -3.998 7.273 1 98.06 75 ARG B C 1
ATOM 1629 O O . ARG B 1 75 ? -10.922 -3.678 6.898 1 98.06 75 ARG B O 1
ATOM 1636 N N . ILE B 1 76 ? -8.773 -4.09 6.465 1 98.69 76 ILE B N 1
ATOM 1637 C CA . ILE B 1 76 ? -8.867 -3.77 5.043 1 98.69 76 ILE B CA 1
ATOM 1638 C C . ILE B 1 76 ? -9.828 -4.746 4.359 1 98.69 76 ILE B C 1
ATOM 1640 O O . ILE B 1 76 ? -10.703 -4.332 3.596 1 98.69 76 ILE B O 1
ATOM 1644 N N . THR B 1 77 ? -9.656 -6.02 4.664 1 98.31 77 THR B N 1
ATOM 1645 C CA . THR B 1 77 ? -10.523 -7.035 4.074 1 98.31 77 THR B CA 1
ATOM 1646 C C . THR B 1 77 ? -11.992 -6.75 4.398 1 98.31 77 THR B C 1
ATOM 1648 O O . THR B 1 77 ? -12.844 -6.785 3.514 1 98.31 77 THR B O 1
ATOM 1651 N N . SER B 1 78 ? -12.281 -6.422 5.602 1 98.19 78 SER B N 1
ATOM 1652 C CA . SER B 1 78 ? -13.648 -6.156 6.047 1 98.19 78 SER B CA 1
ATOM 1653 C C . SER B 1 78 ? -14.219 -4.914 5.367 1 98.19 78 SER B C 1
ATOM 1655 O O . SER B 1 78 ? -15.328 -4.953 4.836 1 98.19 78 SER B O 1
ATOM 1657 N N . VAL B 1 79 ? -13.492 -3.848 5.348 1 98.56 79 VAL B N 1
ATOM 1658 C CA . VAL B 1 79 ? -13.961 -2.572 4.812 1 98.56 79 VAL B CA 1
ATOM 1659 C C . VAL B 1 79 ? -14.125 -2.676 3.301 1 98.56 79 VAL B C 1
ATOM 1661 O O . VAL B 1 79 ? -15.141 -2.242 2.752 1 98.56 79 VAL B O 1
ATOM 1664 N N . GLN B 1 80 ? -13.125 -3.219 2.602 1 98.69 80 GLN B N 1
ATOM 1665 C CA . GLN B 1 80 ? -13.203 -3.35 1.149 1 98.69 80 GLN B CA 1
ATOM 1666 C C . GLN B 1 80 ? -14.359 -4.258 0.741 1 98.69 80 GLN B C 1
ATOM 1668 O O . GLN B 1 80 ? -15.031 -4.004 -0.262 1 98.69 80 GLN B O 1
ATOM 1673 N N . HIS B 1 81 ? -14.578 -5.305 1.526 1 98.5 81 HIS B N 1
ATOM 1674 C CA . HIS B 1 81 ? -15.703 -6.191 1.256 1 98.5 81 HIS B CA 1
ATOM 1675 C C . HIS B 1 81 ? -17.031 -5.453 1.38 1 98.5 81 HIS B C 1
ATOM 1677 O O . HIS B 1 81 ? -17.906 -5.59 0.522 1 98.5 81 HIS B O 1
ATOM 1683 N N . ARG B 1 82 ? -17.203 -4.719 2.434 1 98.38 82 ARG B N 1
ATOM 1684 C CA . ARG B 1 82 ? -18.422 -3.93 2.609 1 98.38 82 ARG B CA 1
ATOM 1685 C C . ARG B 1 82 ? -18.594 -2.934 1.468 1 98.38 82 ARG B C 1
ATOM 1687 O O . ARG B 1 82 ? -19.703 -2.752 0.959 1 98.38 82 ARG B O 1
ATOM 1694 N N . MET B 1 83 ? -17.547 -2.314 1.063 1 98.56 83 MET B N 1
ATOM 1695 C CA . MET B 1 83 ? -17.609 -1.38 -0.057 1 98.56 83 MET B CA 1
ATOM 1696 C C . MET B 1 83 ? -18.016 -2.092 -1.342 1 98.56 83 MET B C 1
ATOM 1698 O O . MET B 1 83 ? -18.781 -1.547 -2.139 1 98.56 83 MET B O 1
ATOM 1702 N N . ALA B 1 84 ? -17.484 -3.279 -1.496 1 98.56 84 ALA B N 1
ATOM 1703 C CA . ALA B 1 84 ? -17.797 -4.051 -2.697 1 98.56 84 ALA B CA 1
ATOM 1704 C C . ALA B 1 84 ? -19.281 -4.348 -2.787 1 98.56 84 ALA B C 1
ATOM 1706 O O . ALA B 1 84 ? -19.875 -4.309 -3.873 1 98.56 84 ALA B O 1
ATOM 1707 N N . ARG B 1 85 ? -19.922 -4.609 -1.652 1 98.12 85 ARG B N 1
ATOM 1708 C CA . ARG B 1 85 ? -21.359 -4.887 -1.62 1 98.12 85 ARG B CA 1
ATOM 1709 C C . ARG B 1 85 ? -22.156 -3.68 -2.092 1 98.12 85 ARG B C 1
ATOM 1711 O O . ARG B 1 85 ? -23.25 -3.83 -2.648 1 98.12 85 ARG B O 1
ATOM 1718 N N . ALA B 1 86 ? -21.625 -2.547 -1.917 1 97.94 86 ALA B N 1
ATOM 1719 C CA . ALA B 1 86 ? -22.281 -1.307 -2.324 1 97.94 86 ALA B CA 1
ATOM 1720 C C . ALA B 1 86 ? -21.766 -0.833 -3.68 1 97.94 86 ALA B C 1
ATOM 1722 O O . ALA B 1 86 ? -22.125 0.253 -4.141 1 97.94 86 ALA B O 1
ATOM 1723 N N . GLY B 1 87 ? -20.922 -1.579 -4.312 1 97.81 87 GLY B N 1
ATOM 1724 C CA . GLY B 1 87 ? -20.344 -1.195 -5.594 1 97.81 87 GLY B CA 1
ATOM 1725 C C . GLY B 1 87 ? -19.344 -0.059 -5.484 1 97.81 87 GLY B C 1
ATOM 1726 O O . GLY B 1 87 ? -19.172 0.718 -6.426 1 97.81 87 GLY B O 1
ATOM 1727 N N . GLN B 1 88 ? -18.656 0.052 -4.32 1 98 88 GLN B N 1
ATOM 1728 C CA . GLN B 1 88 ? -17.828 1.223 -4.07 1 98 88 GLN B CA 1
ATOM 1729 C C . GLN B 1 88 ? -16.391 0.817 -3.738 1 98 88 GLN B C 1
ATOM 1731 O O . GLN B 1 88 ? -15.641 1.602 -3.162 1 98 88 GLN B O 1
ATOM 1736 N N . HIS B 1 89 ? -15.961 -0.472 -4.016 1 97.25 89 HIS B N 1
ATOM 1737 C CA . HIS B 1 89 ? -14.648 -0.973 -3.641 1 97.25 89 HIS B CA 1
ATOM 1738 C C . HIS B 1 89 ? -13.547 -0.294 -4.449 1 97.25 89 HIS B C 1
ATOM 1740 O O . HIS B 1 89 ? -12.367 -0.368 -4.09 1 97.25 89 HIS B O 1
ATOM 1746 N N . ARG B 1 90 ? -13.914 0.501 -5.523 1 96.56 90 ARG B N 1
ATOM 1747 C CA . ARG B 1 90 ? -12.914 1.173 -6.34 1 96.56 90 ARG B CA 1
ATOM 1748 C C . ARG B 1 90 ? -12.727 2.621 -5.898 1 96.56 90 ARG B C 1
ATOM 1750 O O . ARG B 1 90 ? -12.062 3.402 -6.582 1 96.56 90 ARG B O 1
ATOM 1757 N N . SER B 1 91 ? -13.258 2.963 -4.738 1 95.69 91 SER B N 1
ATOM 1758 C CA . SER B 1 91 ? -13.156 4.316 -4.203 1 95.69 91 SER B CA 1
ATOM 1759 C C . SER B 1 91 ? -11.844 4.508 -3.447 1 95.69 91 SER B C 1
ATOM 1761 O O . SER B 1 91 ? -11.453 5.637 -3.145 1 95.69 91 SER B O 1
ATOM 1763 N N . ALA B 1 92 ? -11.125 3.469 -3.143 1 95.75 92 ALA B N 1
ATOM 1764 C CA . ALA B 1 92 ? -9.906 3.611 -2.346 1 95.75 92 ALA B CA 1
ATOM 1765 C C . ALA B 1 92 ? -8.789 2.729 -2.891 1 95.75 92 ALA B C 1
ATOM 1767 O O . ALA B 1 92 ? -9.008 1.555 -3.199 1 95.75 92 ALA B O 1
ATOM 1768 N N . SER B 1 93 ? -7.641 3.338 -2.998 1 97.69 93 SER B N 1
ATOM 1769 C CA . SER B 1 93 ? -6.461 2.562 -3.371 1 97.69 93 SER B CA 1
ATOM 1770 C C . SER B 1 93 ? -6.016 1.649 -2.234 1 97.69 93 SER B C 1
ATOM 1772 O O . SER B 1 93 ? -6.465 1.801 -1.098 1 97.69 93 SER B O 1
ATOM 1774 N N . ALA B 1 94 ? -5.18 0.691 -2.537 1 98.44 94 ALA B N 1
ATOM 1775 C CA . ALA B 1 94 ? -4.617 -0.178 -1.507 1 98.44 94 ALA B CA 1
ATOM 1776 C C . ALA B 1 94 ? -3.908 0.637 -0.429 1 98.44 94 ALA B C 1
ATOM 1778 O O . ALA B 1 94 ? -4.094 0.392 0.766 1 98.44 94 ALA B O 1
ATOM 1779 N N . VAL B 1 95 ? -3.137 1.632 -0.823 1 98.62 95 VAL B N 1
ATOM 1780 C CA . VAL B 1 95 ? -2.432 2.475 0.137 1 98.62 95 VAL B CA 1
ATOM 1781 C C . VAL B 1 95 ? -3.439 3.268 0.967 1 98.62 95 VAL B C 1
ATOM 1783 O O . VAL B 1 95 ? -3.293 3.383 2.188 1 98.62 95 VAL B O 1
ATOM 1786 N N . GLY B 1 96 ? -4.445 3.764 0.317 1 98.62 96 GLY B N 1
ATOM 1787 C CA . GLY B 1 96 ? -5.492 4.461 1.043 1 98.62 96 GLY B CA 1
ATOM 1788 C C . GLY B 1 96 ? -6.168 3.6 2.096 1 98.62 96 GLY B C 1
ATOM 1789 O O . GLY B 1 96 ? -6.465 4.074 3.193 1 98.62 96 GLY B O 1
ATOM 1790 N N . LEU B 1 97 ? -6.398 2.354 1.757 1 98.81 97 LEU B N 1
ATOM 1791 C CA . LEU B 1 97 ? -7.02 1.427 2.697 1 98.81 97 LEU B CA 1
ATOM 1792 C C . LEU B 1 97 ? -6.086 1.133 3.867 1 98.81 97 LEU B C 1
ATOM 1794 O O . LEU B 1 97 ? -6.539 0.983 5.004 1 98.81 97 LEU B O 1
ATOM 1798 N N . ILE B 1 98 ? -4.793 1.05 3.637 1 98.94 98 ILE B N 1
ATOM 1799 C CA . ILE B 1 98 ? -3.834 0.824 4.711 1 98.94 98 ILE B CA 1
ATOM 1800 C C . ILE B 1 98 ? -3.814 2.031 5.648 1 98.94 98 ILE B C 1
ATOM 1802 O O . ILE B 1 98 ? -3.809 1.876 6.871 1 98.94 98 ILE B O 1
ATOM 1806 N N . ILE B 1 99 ? -3.83 3.178 5.039 1 98.88 99 ILE B N 1
ATOM 1807 C CA . ILE B 1 99 ? -3.863 4.406 5.828 1 98.88 99 ILE B CA 1
ATOM 1808 C C . ILE B 1 99 ? -5.129 4.434 6.684 1 98.88 99 ILE B C 1
ATOM 1810 O O . ILE B 1 99 ? -5.07 4.707 7.883 1 98.88 99 ILE B O 1
ATOM 1814 N N . ALA B 1 100 ? -6.258 4.129 6.086 1 98.88 100 ALA B N 1
ATOM 1815 C CA . ALA B 1 100 ? -7.527 4.121 6.805 1 98.88 100 ALA B CA 1
ATOM 1816 C C . ALA B 1 100 ? -7.516 3.1 7.938 1 98.88 100 ALA B C 1
ATOM 1818 O O . ALA B 1 100 ? -7.93 3.398 9.055 1 98.88 100 ALA B O 1
ATOM 1819 N N . ALA B 1 101 ? -7.051 1.917 7.668 1 98.81 101 ALA B N 1
ATOM 1820 C CA . ALA B 1 101 ? -6.977 0.869 8.68 1 98.81 101 ALA B CA 1
ATOM 1821 C C . ALA B 1 101 ? -6.07 1.284 9.836 1 98.81 101 ALA B C 1
ATOM 1823 O O . ALA B 1 101 ? -6.375 1.022 11 1 98.81 101 ALA B O 1
ATOM 1824 N N . THR B 1 102 ? -4.98 1.912 9.516 1 98.88 102 THR B N 1
ATOM 1825 C CA . THR B 1 102 ? -4.023 2.373 10.516 1 98.88 102 THR B CA 1
ATOM 1826 C C . THR B 1 102 ? -4.637 3.463 11.391 1 98.88 102 THR B C 1
ATOM 1828 O O . THR B 1 102 ? -4.539 3.41 12.617 1 98.88 102 THR B O 1
ATOM 1831 N N . ALA B 1 103 ? -5.277 4.395 10.727 1 98.88 103 ALA B N 1
ATOM 1832 C CA . ALA B 1 103 ? -5.926 5.473 11.469 1 98.88 103 ALA B CA 1
ATOM 1833 C C . ALA B 1 103 ? -6.996 4.922 12.414 1 98.88 103 ALA B C 1
ATOM 1835 O O . ALA B 1 103 ? -7.016 5.254 13.602 1 98.88 103 ALA B O 1
ATOM 1836 N N . ALA B 1 104 ? -7.828 4.066 11.953 1 98.62 104 ALA B N 1
ATOM 1837 C CA . ALA B 1 104 ? -8.906 3.496 12.742 1 98.62 104 ALA B CA 1
ATOM 1838 C C . ALA B 1 104 ? -8.359 2.732 13.953 1 98.62 104 ALA B C 1
ATOM 1840 O O . ALA B 1 104 ? -8.875 2.871 15.062 1 98.62 104 ALA B O 1
ATOM 1841 N N . HIS B 1 105 ? -7.355 1.961 13.711 1 98.44 105 HIS B N 1
ATOM 1842 C CA . HIS B 1 105 ? -6.762 1.148 14.766 1 98.44 105 HIS B CA 1
ATOM 1843 C C . HIS B 1 105 ? -6.262 2.02 15.914 1 98.44 105 HIS B C 1
ATOM 1845 O O . HIS B 1 105 ? -6.426 1.665 17.094 1 98.44 105 HIS B O 1
ATOM 1851 N N . HIS B 1 106 ? -5.652 3.127 15.602 1 98.62 106 HIS B N 1
ATOM 1852 C CA . HIS B 1 106 ? -5.004 3.963 16.609 1 98.62 106 HIS B CA 1
ATOM 1853 C C . HIS B 1 106 ? -5.934 5.07 17.094 1 98.62 106 HIS B C 1
ATOM 1855 O O . HIS B 1 106 ? -5.539 5.906 17.906 1 98.62 106 HIS B O 1
ATOM 1861 N N . GLY B 1 107 ? -7.156 5.105 16.547 1 98.31 107 GLY B N 1
ATOM 1862 C CA . GLY B 1 107 ? -8.102 6.145 16.938 1 98.31 107 GLY B CA 1
ATOM 1863 C C . GLY B 1 107 ? -7.762 7.504 16.359 1 98.31 107 GLY B C 1
ATOM 1864 O O . GLY B 1 107 ? -8.008 8.531 17 1 98.31 107 GLY B O 1
ATOM 1865 N N . LEU B 1 108 ? -7.125 7.551 15.211 1 98.81 108 LEU B N 1
ATOM 1866 C CA . LEU B 1 108 ? -6.762 8.789 14.531 1 98.81 108 LEU B CA 1
ATOM 1867 C C . LEU B 1 108 ? -7.773 9.125 13.445 1 98.81 108 LEU B C 1
ATOM 1869 O O . LEU B 1 108 ? -8.594 8.289 13.07 1 98.81 108 LEU B O 1
ATOM 1873 N N . THR B 1 109 ? -7.75 10.305 13 1 98.69 109 THR B N 1
ATOM 1874 C CA . THR B 1 109 ? -8.57 10.797 11.898 1 98.69 109 THR B CA 1
ATOM 1875 C C . THR B 1 109 ? -7.727 10.992 10.641 1 98.69 109 THR B C 1
ATOM 1877 O O . THR B 1 109 ? -6.68 11.641 10.68 1 98.69 109 THR B O 1
ATOM 1880 N N . VAL B 1 110 ? -8.156 10.445 9.477 1 98.88 110 VAL B N 1
ATOM 1881 C CA . VAL B 1 110 ? -7.402 10.633 8.242 1 98.88 110 VAL B CA 1
ATOM 1882 C C . VAL B 1 110 ? -7.566 12.062 7.746 1 98.88 110 VAL B C 1
ATOM 1884 O O . VAL B 1 110 ? -8.688 12.539 7.57 1 98.88 110 VAL B O 1
ATOM 1887 N N . LEU B 1 111 ? -6.469 12.773 7.598 1 98.75 111 LEU B N 1
ATOM 1888 C CA . LEU B 1 111 ? -6.457 14.094 6.969 1 98.75 111 LEU B CA 1
ATOM 1889 C C . LEU B 1 111 ? -6.188 13.977 5.473 1 98.75 111 LEU B C 1
ATOM 1891 O O . LEU B 1 111 ? -5.125 13.508 5.062 1 98.75 111 LEU B O 1
ATOM 1895 N N . HIS B 1 112 ? -7.16 14.422 4.684 1 98.56 112 HIS B N 1
ATOM 1896 C CA . HIS B 1 112 ? -7.078 14.078 3.268 1 98.56 112 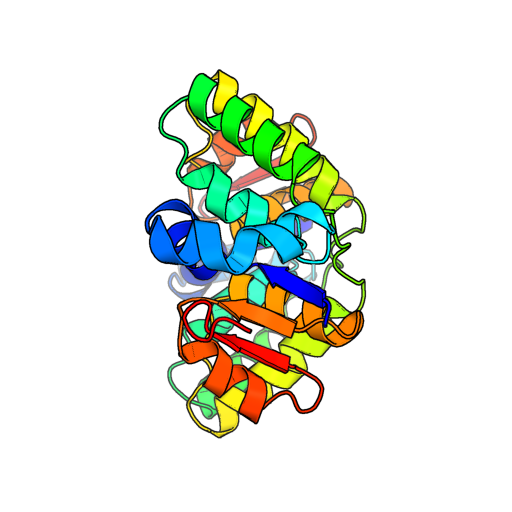HIS B CA 1
ATOM 1897 C C . HIS B 1 112 ? -7.562 15.234 2.393 1 98.56 112 HIS B C 1
ATOM 1899 O O . HIS B 1 112 ? -8.195 16.172 2.885 1 98.56 112 HIS B O 1
ATOM 1905 N N . ASP B 1 113 ? -7.145 15.266 1.066 1 98.06 113 ASP B N 1
ATOM 1906 C CA . ASP B 1 113 ? -7.758 16.031 -0.02 1 98.06 113 ASP B CA 1
ATOM 1907 C C . ASP B 1 113 ? -8.352 15.094 -1.073 1 98.06 113 ASP B C 1
ATOM 1909 O O . ASP B 1 113 ? -8.047 15.219 -2.262 1 98.06 113 ASP B O 1
ATOM 1913 N N . ASP B 1 114 ? -9 14.078 -0.684 1 95.38 114 ASP B N 1
ATOM 1914 C CA . ASP B 1 114 ? -9.594 13.008 -1.485 1 95.38 114 ASP B CA 1
ATOM 1915 C C . ASP B 1 114 ? -10.969 12.625 -0.95 1 95.38 114 ASP B C 1
ATOM 1917 O O . ASP B 1 114 ? -11.078 11.867 0.02 1 95.38 114 ASP B O 1
ATOM 1921 N N . PRO B 1 115 ? -12.023 12.992 -1.567 1 92.94 115 PRO B N 1
ATOM 1922 C CA . PRO B 1 115 ? -13.367 12.742 -1.053 1 92.94 115 PRO B CA 1
ATOM 1923 C C . PRO B 1 115 ? -13.688 11.25 -0.939 1 92.94 115 PRO B C 1
ATOM 1925 O O . PRO B 1 115 ? -14.672 10.875 -0.296 1 92.94 115 PRO B O 1
ATOM 1928 N N . ASP B 1 116 ? -12.883 10.406 -1.499 1 95.19 116 ASP B N 1
ATOM 1929 C CA . ASP B 1 116 ? -13.125 8.969 -1.431 1 95.19 116 ASP B CA 1
ATOM 1930 C C . ASP B 1 116 ? -13.023 8.461 0.006 1 95.19 116 ASP B C 1
ATOM 1932 O O . ASP B 1 116 ? -13.594 7.422 0.344 1 95.19 116 ASP B O 1
ATOM 1936 N N . TYR B 1 117 ? -12.352 9.195 0.862 1 98.06 117 TYR B N 1
ATOM 1937 C CA . TYR B 1 117 ? -12.258 8.781 2.256 1 98.06 117 TYR B CA 1
ATOM 1938 C C . TYR B 1 117 ? -13.617 8.875 2.939 1 98.06 117 TYR B C 1
ATOM 1940 O O . TYR B 1 117 ? -13.883 8.164 3.912 1 98.06 117 TYR B O 1
ATOM 1948 N N . ARG B 1 118 ? -14.477 9.766 2.451 1 96.94 118 ARG B N 1
ATOM 1949 C CA . ARG B 1 118 ? -15.836 9.789 2.969 1 96.94 118 ARG B CA 1
ATOM 1950 C C . ARG B 1 118 ? -16.562 8.484 2.664 1 96.94 118 ARG B C 1
ATOM 1952 O O . ARG B 1 118 ? -17.328 7.98 3.498 1 96.94 118 ARG B O 1
ATOM 1959 N N . THR B 1 119 ? -16.328 8 1.468 1 97.62 119 THR B N 1
ATOM 1960 C CA . THR B 1 119 ? -16.906 6.711 1.1 1 97.62 119 THR B CA 1
ATOM 1961 C C . THR B 1 119 ? -16.359 5.602 1.992 1 97.62 119 THR B C 1
ATOM 1963 O O . THR B 1 119 ? -17.125 4.762 2.484 1 97.62 119 THR B O 1
ATOM 1966 N N . VAL B 1 120 ? -15.039 5.578 2.238 1 98.56 120 VAL B N 1
ATOM 1967 C CA . VAL B 1 120 ? -14.422 4.574 3.098 1 98.56 120 VAL B CA 1
ATOM 1968 C C . VAL B 1 120 ? -15.031 4.645 4.496 1 98.56 120 VAL B C 1
ATOM 1970 O O . VAL B 1 120 ? -15.375 3.617 5.082 1 98.56 120 VAL B O 1
ATOM 1973 N N . ALA B 1 121 ? -15.18 5.828 5.016 1 98.19 121 ALA B N 1
ATOM 1974 C CA . ALA B 1 121 ? -15.672 6.035 6.379 1 98.19 121 ALA B CA 1
ATOM 1975 C C . ALA B 1 121 ? -17.094 5.527 6.531 1 98.19 121 ALA B C 1
ATOM 1977 O O . ALA B 1 121 ? -17.484 5.055 7.602 1 98.19 121 ALA B O 1
ATOM 1978 N N . ARG B 1 122 ? -17.906 5.598 5.465 1 97.81 122 ARG B N 1
ATOM 1979 C CA . ARG B 1 122 ? -19.266 5.09 5.5 1 97.81 122 ARG B CA 1
ATOM 1980 C C . ARG B 1 122 ? -19.281 3.58 5.73 1 97.81 122 ARG B C 1
ATOM 1982 O O . ARG B 1 122 ? -20.266 3.037 6.254 1 97.81 122 ARG B O 1
ATOM 1989 N N . HIS B 1 123 ? -18.219 2.926 5.363 1 98.19 123 HIS B N 1
ATOM 1990 C CA . HIS B 1 123 ? -18.172 1.471 5.465 1 98.19 123 HIS B CA 1
ATOM 1991 C C . HIS B 1 123 ? -17.219 1.03 6.578 1 98.19 123 HIS B C 1
ATOM 1993 O O . HIS B 1 123 ? -17 -0.167 6.766 1 98.19 123 HIS B O 1
ATOM 1999 N N . ALA B 1 124 ? -16.625 1.987 7.285 1 97.81 124 ALA B N 1
ATOM 2000 C CA . ALA B 1 124 ? -15.734 1.762 8.43 1 97.81 124 ALA B CA 1
ATOM 2001 C C . ALA B 1 124 ? -16.172 2.605 9.625 1 97.81 124 ALA B C 1
ATOM 2003 O O . ALA B 1 124 ? -15.625 3.691 9.852 1 97.81 124 ALA B O 1
ATOM 2004 N N . PRO B 1 125 ? -17.031 2.113 10.422 1 93.62 125 PRO B N 1
ATOM 2005 C CA . PRO B 1 125 ? -17.672 2.926 11.461 1 93.62 125 PRO B CA 1
ATOM 2006 C C . PRO B 1 125 ? -16.672 3.537 12.438 1 93.62 125 PRO B C 1
ATOM 2008 O O . PRO B 1 125 ? -16.938 4.582 13.031 1 93.62 125 PRO B O 1
ATOM 2011 N N . ASP B 1 126 ? -15.539 2.984 12.602 1 96.62 126 ASP B N 1
ATOM 2012 C CA . ASP B 1 126 ? -14.586 3.502 13.586 1 96.62 126 ASP B CA 1
ATOM 2013 C C . ASP B 1 126 ? -13.562 4.426 12.922 1 96.62 126 ASP B C 1
ATOM 2015 O O . ASP B 1 126 ? -12.609 4.867 13.57 1 96.62 126 ASP B O 1
ATOM 2019 N N . LEU B 1 127 ? -13.75 4.699 11.641 1 98.19 127 LEU B N 1
ATOM 2020 C CA . LEU B 1 127 ? -12.812 5.551 10.93 1 98.19 127 LEU B CA 1
ATOM 2021 C C . LEU B 1 127 ? -13.297 6.996 10.906 1 98.19 127 LEU B C 1
ATOM 2023 O O . LEU B 1 127 ? -14.414 7.273 10.461 1 98.19 127 LEU B O 1
ATOM 2027 N N . GLY B 1 128 ? -12.461 7.867 11.461 1 98.25 128 GLY B N 1
ATOM 2028 C CA . GLY B 1 128 ? -12.656 9.289 11.227 1 98.25 128 GLY B CA 1
ATOM 2029 C C . GLY B 1 128 ? -11.898 9.805 10.016 1 98.25 128 GLY B C 1
ATOM 2030 O O . GLY B 1 128 ? -10.789 9.352 9.734 1 98.25 128 GLY B O 1
ATOM 2031 N N . GLU B 1 129 ? -12.492 10.703 9.266 1 98.31 129 GLU B N 1
ATOM 2032 C CA . GLU B 1 129 ? -11.844 11.391 8.156 1 98.31 129 GLU B CA 1
ATOM 2033 C C . GLU B 1 129 ? -12.133 12.891 8.195 1 98.31 129 GLU B C 1
ATOM 2035 O O . GLU B 1 129 ? -13.148 13.32 8.742 1 98.31 129 GLU B O 1
ATOM 2040 N N . HIS B 1 130 ? -11.219 13.672 7.688 1 98.31 130 HIS B N 1
ATOM 2041 C CA . HIS B 1 130 ? -11.305 15.133 7.75 1 98.31 130 HIS B CA 1
ATOM 2042 C C . HIS B 1 130 ? -10.602 15.773 6.555 1 98.31 130 HIS B C 1
ATOM 2044 O O . HIS B 1 130 ? -9.438 15.492 6.289 1 98.31 130 HIS B O 1
ATOM 2050 N N . SER B 1 131 ? -11.375 16.609 5.848 1 98.25 131 SER B N 1
ATOM 2051 C CA . SER B 1 131 ? -10.773 17.312 4.719 1 98.25 131 SER B CA 1
ATOM 2052 C C . SER B 1 131 ? -9.742 18.328 5.184 1 98.25 131 SER B C 1
ATOM 2054 O O . SER B 1 131 ? -9.969 19.047 6.156 1 98.25 131 SER B O 1
ATOM 2056 N N . VAL B 1 132 ? -8.633 18.406 4.449 1 98.19 132 VAL B N 1
ATOM 2057 C CA . VAL B 1 132 ? -7.582 19.359 4.766 1 98.19 132 VAL B CA 1
ATOM 2058 C C . VAL B 1 132 ? -8.102 20.781 4.578 1 98.19 132 VAL B C 1
ATOM 2060 O O . VAL B 1 132 ? -7.574 21.719 5.164 1 98.19 132 VAL B O 1
ATOM 2063 N N . HIS B 1 133 ? -9.18 20.922 3.893 1 97.56 133 HIS B N 1
ATOM 2064 C CA . HIS B 1 133 ? -9.766 22.234 3.619 1 97.56 133 HIS B CA 1
ATOM 2065 C C . HIS B 1 133 ? -10.609 22.719 4.793 1 97.56 133 HIS B C 1
ATOM 2067 O O . HIS B 1 133 ? -10.969 23.891 4.863 1 97.56 133 HIS B O 1
ATOM 2073 N N . ASP B 1 134 ? -10.992 21.781 5.656 1 95.44 134 ASP B N 1
ATOM 2074 C CA . ASP B 1 134 ? -11.789 22.125 6.828 1 95.44 134 ASP B CA 1
ATOM 2075 C C . ASP B 1 134 ? -10.891 22.5 8.008 1 95.44 134 ASP B C 1
ATOM 2077 O O . ASP B 1 134 ? -10.711 21.688 8.93 1 95.44 134 ASP B O 1
ATOM 2081 N N . VAL B 1 135 ? -10.367 23.734 7.988 1 87.81 135 VAL B N 1
ATOM 2082 C CA . VAL B 1 135 ? -9.383 24.188 8.969 1 87.81 135 VAL B CA 1
ATOM 2083 C C . VAL B 1 135 ? -10.047 24.312 10.344 1 87.81 135 VAL B C 1
ATOM 2085 O O . VAL B 1 135 ? -11.164 24.828 10.453 1 87.81 135 VAL B O 1
ATOM 2088 N N . ALA B 1 136 ? -9.57 23.469 11.258 1 63.38 136 ALA B N 1
ATOM 2089 C CA . ALA B 1 136 ? -10.109 23.547 12.617 1 63.38 136 ALA B CA 1
ATOM 2090 C C . ALA B 1 136 ? -9.914 24.938 13.203 1 63.38 136 ALA B C 1
ATOM 2092 O O . ALA B 1 136 ? -8.961 25.641 12.852 1 63.38 136 ALA B O 1
#

Radius of gyration: 18.74 Å; Cα contacts (8 Å, |Δi|>4): 476; chains: 2; bounding box: 43×57×39 Å

Nearest PDB structures (foldseek):
  5sv2-assembly1_A-2  TM=9.440E-01  e=2.360E-09  Mycobacterium tuberculosis H37Rv
  3h87-assembly1_B  TM=8.868E-01  e=9.753E-08  Mycobacterium tuberculosis H37Rv
  6a7v-assembly1_E  TM=8.244E-01  e=5.731E-08  Mycobacterium tuberculosis H37Rv
  4chg-assembly3_E  TM=8.635E-01  e=3.183E-06  Mycobacterium tuberculosis H37Rv
  4xgr-assembly1_A  TM=6.455E-01  e=1.242E-03  Mycobacterium tuberculosis H37Rv

InterPro domains:
  IPR002716 PIN domain [PF01850] (3-122)
  IPR022907 VapC family [MF_00265] (3-127)
  IPR029060 PIN-like domain superfamily [SSF88723] (1-120)
  IPR050556 Type II toxin-antitoxin system RNase [PTHR33653] (1-121)

pLDDT: mean 97.68, std 3.28, range [63.28, 98.94]

Solvent-accessible surface area (backbone atoms only — not comparable to full-atom values): 13985 Å² total; per-residue (Å²): 133,46,30,29,46,34,53,54,17,49,52,50,36,72,73,29,70,68,48,37,60,62,44,40,64,45,37,74,69,50,34,33,24,32,33,52,62,40,49,45,48,53,52,35,68,41,88,44,46,67,52,34,52,52,50,54,50,47,41,72,74,41,27,48,81,48,76,73,51,87,57,32,53,61,46,35,52,54,32,46,51,52,23,24,74,70,70,44,35,71,50,50,53,43,63,52,37,50,51,46,28,31,20,29,74,74,68,24,25,34,28,22,66,53,76,40,49,59,58,50,31,75,49,29,87,68,35,45,68,41,54,58,83,65,67,123,132,44,32,29,46,34,54,55,17,48,55,48,37,75,74,30,70,67,48,37,60,62,44,40,65,45,37,73,69,51,34,33,24,31,32,53,62,40,49,46,46,50,53,36,68,42,90,42,44,68,53,34,52,51,49,53,50,45,41,74,74,40,28,50,79,47,76,72,50,88,59,31,52,62,47,35,53,53,30,45,50,50,24,23,74,70,71,45,34,70,51,50,53,41,62,53,38,50,52,48,29,30,20,30,74,72,69,23,26,34,28,23,66,52,76,40,50,59,60,50,31,75,49,29,88,68,35,45,68,42,54,59,83,62,69,122

Foldseek 3Di:
DAEEEALQLVVVCVVDVVLVVLCVVCQVVQRYAYEDLRLVVNLVPQPDPVSSVVSVVVRVPGHHYQYQDPCLVVQLVQLLVQCVVVVRSVLADPSRSSSQSSCLVVQHAYEHQRCSVVVSCVSVVSYHYDYSVPRD/DAEEEALQLVVVCVVDVVLVVLCVVCQVVQRYAYEDLRLVVNLVPQPDPVSSVVSVVVRVPGHHYQYQDPCLVVQLVQLLVQCVVVVRSVLADPSRSSSQSRCLVVQHAYEHCRCSVVVSCVSVVSYHYDYSVPRD

Sequence (272 aa):
MIYLLDTAGLVRLLSDITLQSAWSDAVEAGTIASCYPQRAEFLYGARNAREYDEIVEMFTDLYPDVSVPKSAGRRITSVQHRMARAGQHRSASAVGLIIAATAAHHGLTVLHDDPDYRTVARHAPDLGEHSVHDVAMIYLLDTAGLVRLLSDITLQSAWSDAVEAGTIASCYPQRAEFLYGARNAREYDEIVEMFTDLYPDVSVPKSAGRRITSVQHRMARAGQHRSASAVGLIIAATAAHHGLTVLHDDPDYRTVARHAPDLGEHSVHDVA